Protein AF-A0A1A2WKL9-F1 (afdb_monomer)

pLDDT: mean 91.43, std 8.37, range [48.53, 98.5]

Nearest PDB structures (foldseek):
  6yam-assembly1_H  TM=2.203E-01  e=3.536E+00  Oryctolagus cuniculus
  1g5z-assembly1_A-2  TM=3.148E-01  e=7.422E+00  Borreliella burgdorferi
  8v49-assembly1_D  TM=1.601E-01  e=6.676E+00  Escherichia coli B185

Solvent-accessible surface area (backbone atoms only — not comparable to full-atom values): 13598 Å² total; per-residue (Å²): 120,81,88,48,62,68,53,55,66,23,60,34,79,72,15,13,24,36,92,87,66,44,81,45,99,56,40,37,70,27,80,42,77,42,99,88,72,44,83,38,84,43,62,41,57,58,87,69,83,89,86,84,87,81,73,72,61,60,76,87,58,77,81,76,51,66,81,60,56,74,56,51,86,87,77,86,87,71,65,45,65,59,60,46,28,54,62,59,72,43,65,86,63,90,73,86,82,64,97,62,70,90,46,18,58,49,48,52,52,36,51,52,48,25,51,53,51,51,36,51,51,36,34,75,76,75,27,72,56,64,41,74,48,43,72,73,59,58,82,64,88,62,54,70,89,35,48,67,57,25,33,53,51,48,52,56,35,44,52,52,53,48,54,50,48,54,60,78,44,60,91,37,62,67,61,51,38,61,68,54,36,16,85,42,89,80,29,68,28,36,69,49,74,48,74,55,97,89,37,85,44,75,43,83,44,60,68,96,67,73,54,56,64,50,45,51,43,40,27,44,58,54,56,79,105

Mean predicted aligned error: 6.67 Å

Structure (mmCIF, N/CA/C/O backbone):
data_AF-A0A1A2WKL9-F1
#
_entry.id   AF-A0A1A2WKL9-F1
#
loop_
_atom_site.group_PDB
_atom_site.id
_atom_site.type_symbol
_atom_site.label_atom_id
_atom_site.label_alt_id
_atom_site.label_comp_id
_atom_site.label_asym_id
_atom_site.label_entity_id
_atom_site.label_seq_id
_atom_site.pdbx_PDB_ins_code
_atom_site.Cartn_x
_atom_site.Cartn_y
_atom_site.Cartn_z
_atom_site.occupancy
_atom_site.B_iso_or_equiv
_atom_site.auth_seq_id
_atom_site.auth_comp_id
_atom_site.auth_asym_id
_atom_site.auth_atom_id
_atom_site.pdbx_PDB_model_num
ATOM 1 N N . MET A 1 1 ? -7.116 14.161 22.974 1.00 48.53 1 MET A N 1
ATOM 2 C CA . MET A 1 1 ? -7.626 13.697 24.293 1.00 48.53 1 MET A CA 1
ATOM 3 C C . MET A 1 1 ? -8.892 14.433 24.775 1.00 48.53 1 MET A C 1
ATOM 5 O O . MET A 1 1 ? -9.651 13.862 25.547 1.00 48.53 1 MET A O 1
ATOM 9 N N . ALA A 1 2 ? -9.179 15.651 24.291 1.00 59.53 2 ALA A N 1
ATOM 10 C CA . ALA A 1 2 ? -10.341 16.449 24.715 1.00 59.53 2 ALA A CA 1
ATOM 11 C C . ALA A 1 2 ? -11.731 15.877 24.346 1.00 59.53 2 ALA A C 1
ATOM 13 O O . ALA A 1 2 ? -12.708 16.231 24.991 1.00 59.53 2 ALA A O 1
ATOM 14 N N . ALA A 1 3 ? -11.838 14.994 23.344 1.00 69.44 3 ALA A N 1
ATOM 15 C CA . ALA A 1 3 ? -13.136 14.542 22.826 1.00 69.44 3 ALA A CA 1
ATOM 16 C C . ALA A 1 3 ? -13.909 13.593 23.763 1.00 69.44 3 ALA A C 1
ATOM 18 O O . ALA A 1 3 ? -15.133 13.625 23.772 1.00 69.44 3 ALA A O 1
ATOM 19 N N . PHE A 1 4 ? -13.215 12.754 24.543 1.00 73.25 4 PHE A N 1
ATOM 20 C CA . PHE A 1 4 ? -13.863 11.756 25.410 1.00 73.25 4 PHE A CA 1
ATOM 21 C C . PHE A 1 4 ? -13.896 12.144 26.891 1.00 73.25 4 PHE A C 1
ATOM 23 O O . PHE A 1 4 ? -14.682 11.562 27.628 1.00 73.25 4 PHE A O 1
ATOM 30 N N . GLY A 1 5 ? -13.080 13.106 27.339 1.00 78.44 5 GLY A N 1
ATOM 31 C CA . GLY A 1 5 ? -13.109 13.631 28.711 1.00 78.44 5 GLY A CA 1
ATOM 32 C C . GLY A 1 5 ? -13.288 12.556 29.797 1.00 78.44 5 GLY A C 1
ATOM 33 O O . GLY A 1 5 ? -12.538 11.581 29.862 1.00 78.44 5 GLY A O 1
ATOM 34 N N . SER A 1 6 ? -14.315 12.733 30.630 1.00 77.50 6 SER A N 1
ATOM 35 C CA . SER A 1 6 ? -14.733 11.812 31.697 1.00 77.50 6 SER A CA 1
ATOM 36 C C . SER A 1 6 ? -15.371 10.510 31.186 1.00 77.50 6 SER A C 1
ATOM 38 O O . SER A 1 6 ? -15.274 9.482 31.857 1.00 77.50 6 SER A O 1
ATOM 40 N N . ALA A 1 7 ? -15.945 10.510 29.978 1.00 83.06 7 ALA A N 1
ATOM 41 C CA . ALA A 1 7 ? -16.569 9.336 29.358 1.00 83.06 7 ALA A CA 1
ATOM 42 C C . ALA A 1 7 ? -15.567 8.222 29.025 1.00 83.06 7 ALA A C 1
ATOM 44 O O . ALA A 1 7 ? -15.947 7.062 28.862 1.00 83.06 7 ALA A O 1
ATOM 45 N N . LEU A 1 8 ? -14.273 8.553 28.969 1.00 85.12 8 LEU A N 1
ATOM 46 C CA . LEU A 1 8 ? -13.206 7.608 28.660 1.00 85.12 8 LEU A CA 1
ATOM 47 C C . LEU A 1 8 ? -13.211 6.380 29.584 1.00 85.12 8 LEU A C 1
ATOM 49 O O . LEU A 1 8 ? -12.907 5.277 29.139 1.00 85.12 8 LEU A O 1
ATOM 53 N N . VAL A 1 9 ? -13.557 6.554 30.862 1.00 81.56 9 VAL A N 1
ATOM 54 C CA . VAL A 1 9 ? -13.578 5.459 31.845 1.00 81.56 9 VAL A CA 1
ATOM 55 C C . VAL A 1 9 ? -14.714 4.466 31.567 1.00 81.56 9 VAL A C 1
ATOM 57 O O . VAL A 1 9 ? -14.553 3.279 31.829 1.00 81.56 9 VAL A O 1
ATOM 60 N N . GLY A 1 10 ? -15.827 4.923 30.989 1.00 86.44 10 GLY A N 1
ATOM 61 C CA . GLY A 1 10 ? -16.969 4.072 30.647 1.00 86.44 10 GLY A CA 1
ATOM 62 C C . GLY A 1 10 ? -16.783 3.244 29.371 1.00 86.44 10 GLY A C 1
ATOM 63 O O . GLY A 1 10 ? -17.614 2.385 29.083 1.00 86.44 10 GLY A O 1
ATOM 64 N N . LEU A 1 11 ? -15.727 3.489 28.580 1.00 88.56 11 LEU A N 1
ATOM 65 C CA . LEU A 1 11 ? -15.475 2.716 27.355 1.00 88.56 11 LEU A CA 1
ATOM 66 C C . LEU A 1 11 ? -15.088 1.263 27.651 1.00 88.56 11 LEU A C 1
ATOM 68 O O . LEU A 1 11 ? -15.387 0.390 26.833 1.00 88.56 11 LEU A O 1
ATOM 72 N N . ASP A 1 12 ? -14.474 1.008 28.806 1.00 88.94 12 ASP A N 1
ATOM 73 C CA . ASP A 1 12 ? -14.111 -0.332 29.259 1.00 88.94 12 ASP A CA 1
ATOM 74 C C . ASP A 1 12 ? -15.379 -1.183 29.451 1.00 88.94 12 ASP A C 1
ATOM 76 O O . ASP A 1 12 ? -16.329 -0.763 30.112 1.00 88.94 12 ASP A O 1
ATOM 80 N N . ALA A 1 13 ? -15.418 -2.378 28.852 1.00 88.62 13 ALA A N 1
ATOM 81 C CA . ALA A 1 13 ? -16.635 -3.195 28.794 1.00 88.62 13 ALA A CA 1
ATOM 82 C C . ALA A 1 13 ? -17.187 -3.565 30.185 1.00 88.62 13 ALA A C 1
ATOM 84 O O . ALA A 1 13 ? -18.400 -3.644 30.359 1.00 88.62 13 ALA A O 1
ATOM 85 N N . ASP A 1 14 ? -16.319 -3.739 31.186 1.00 90.19 14 ASP A N 1
ATOM 86 C CA . ASP A 1 14 ? -16.707 -4.034 32.569 1.00 90.19 14 ASP A CA 1
ATOM 87 C C . ASP A 1 14 ? -17.238 -2.807 33.330 1.00 90.19 14 ASP A C 1
ATOM 89 O O . ASP A 1 14 ? -17.792 -2.963 34.416 1.00 90.19 14 ASP A O 1
ATOM 93 N N . LYS A 1 15 ? -17.080 -1.591 32.791 1.00 92.75 15 LYS A N 1
ATOM 94 C CA . LYS A 1 15 ? -17.517 -0.326 33.411 1.00 92.75 15 LYS A CA 1
ATOM 95 C C . LYS A 1 15 ? -18.861 0.183 32.894 1.00 92.75 15 LYS A C 1
ATOM 97 O O . LYS A 1 15 ? -19.309 1.249 33.316 1.00 92.75 15 LYS A O 1
ATOM 102 N N . ARG A 1 16 ? -19.505 -0.562 31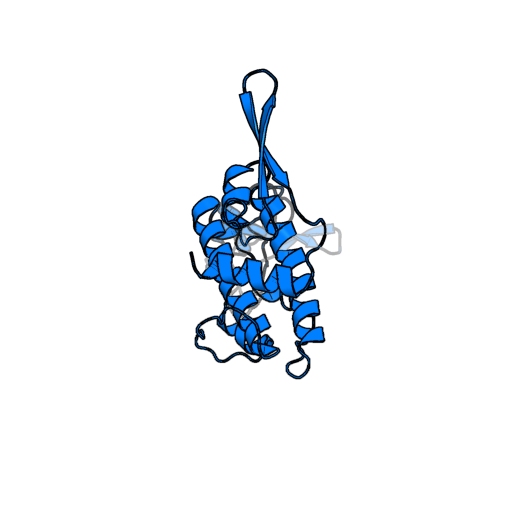.999 1.00 94.12 16 ARG A N 1
ATOM 103 C CA . ARG A 1 16 ? -20.791 -0.215 31.381 1.00 94.12 16 ARG A CA 1
ATOM 104 C C . ARG A 1 16 ? -21.976 -0.635 32.253 1.00 94.12 16 ARG A C 1
ATOM 106 O O . ARG A 1 16 ? -21.798 -1.251 33.307 1.00 94.12 16 ARG A O 1
ATOM 113 N N . LEU A 1 17 ? -23.182 -0.259 31.837 1.00 96.06 17 LEU A N 1
ATOM 114 C CA . LEU A 1 17 ? -24.426 -0.804 32.388 1.00 96.06 17 LEU A CA 1
ATOM 115 C C . LEU A 1 17 ? -24.532 -2.307 32.091 1.00 96.06 17 LEU A C 1
ATOM 117 O O . LEU A 1 17 ? -23.887 -2.819 31.176 1.00 96.06 17 LEU A O 1
ATOM 121 N N . GLY A 1 18 ? -25.358 -3.015 32.859 1.00 93.69 18 GLY A N 1
ATOM 122 C CA . GLY A 1 18 ? -25.746 -4.389 32.556 1.00 93.69 18 GLY A CA 1
ATOM 123 C C . GLY A 1 18 ? -26.586 -4.483 31.277 1.00 93.69 18 GLY A C 1
ATOM 124 O O . GLY A 1 18 ? -27.058 -3.481 30.744 1.00 93.69 18 GLY A O 1
ATOM 125 N N . LEU A 1 19 ? -26.810 -5.709 30.795 1.00 90.81 19 LEU A N 1
ATOM 126 C CA . LEU A 1 19 ? -27.586 -5.967 29.571 1.00 90.81 19 LEU A CA 1
ATOM 127 C C . LEU A 1 19 ? -29.035 -5.458 29.640 1.00 90.81 19 LEU A C 1
ATOM 129 O O . LEU A 1 19 ? -29.634 -5.182 28.609 1.00 90.81 19 LEU A O 1
ATOM 133 N N . GLU A 1 20 ? -29.586 -5.330 30.846 1.00 92.12 20 GLU A N 1
ATOM 134 C CA . GLU A 1 20 ? -30.941 -4.821 31.086 1.00 92.12 20 GLU A CA 1
ATOM 135 C C . GLU A 1 20 ? -30.970 -3.301 31.337 1.00 92.12 20 GLU A C 1
ATOM 137 O O . GLU A 1 20 ? -32.020 -2.749 31.641 1.00 92.12 20 GLU A O 1
ATOM 142 N N . GLY A 1 21 ? -29.830 -2.609 31.204 1.00 91.19 21 GLY A N 1
ATOM 143 C CA . GLY A 1 21 ? -29.717 -1.163 31.428 1.00 91.19 21 GLY A CA 1
ATOM 144 C C . GLY A 1 21 ? -29.475 -0.758 32.885 1.00 91.19 21 GLY A C 1
ATOM 145 O O . GLY A 1 21 ? -29.357 0.428 33.175 1.00 91.19 21 GLY A O 1
ATOM 146 N N . GLU A 1 22 ? -29.347 -1.723 33.795 1.00 93.94 22 GLU A N 1
ATOM 147 C CA . GLU A 1 22 ? -29.146 -1.464 35.222 1.00 93.94 22 GLU A CA 1
ATOM 148 C C . GLU A 1 22 ? -27.661 -1.275 35.587 1.00 93.94 22 GLU A C 1
ATOM 150 O O . GLU A 1 22 ? -26.795 -1.966 35.034 1.00 93.94 22 GLU A O 1
ATOM 155 N N . PRO A 1 23 ? -27.322 -0.393 36.545 1.00 94.12 23 PRO A N 1
ATOM 156 C CA . PRO A 1 23 ? -25.967 -0.302 37.080 1.00 94.12 23 PRO A CA 1
ATOM 157 C C . PRO A 1 23 ? -25.527 -1.604 37.767 1.00 94.12 23 PRO A C 1
ATOM 159 O O . PRO A 1 23 ? -26.240 -2.169 38.596 1.00 94.12 23 PRO A O 1
ATOM 162 N N . VAL A 1 24 ? -24.309 -2.053 37.475 1.00 93.56 24 VAL A N 1
ATOM 163 C CA . VAL A 1 24 ? -23.626 -3.166 38.153 1.00 93.56 24 VAL A CA 1
ATOM 164 C C . VAL A 1 24 ? -22.510 -2.627 39.066 1.00 93.56 24 VAL A C 1
ATOM 166 O O . VAL A 1 24 ? -22.125 -1.465 38.928 1.00 93.56 24 VAL A O 1
ATOM 169 N N . PRO A 1 25 ? -21.934 -3.420 39.997 1.00 95.06 25 PRO A N 1
ATOM 170 C CA . PRO A 1 25 ? -20.940 -2.917 40.959 1.00 95.06 25 PRO A CA 1
ATOM 171 C C . PRO A 1 25 ? -19.702 -2.247 40.344 1.00 95.06 25 PRO A C 1
ATOM 173 O O . PRO A 1 25 ? -19.014 -1.478 41.009 1.00 95.06 25 PRO A O 1
ATOM 176 N N . THR A 1 26 ? -19.391 -2.562 39.088 1.00 94.56 26 THR A N 1
ATOM 177 C CA . THR A 1 26 ? -18.259 -2.011 38.344 1.00 94.56 26 THR A CA 1
ATOM 178 C C . THR A 1 26 ? -18.629 -0.829 37.450 1.00 94.56 26 THR A C 1
ATOM 180 O O . THR A 1 26 ? -17.710 -0.202 36.921 1.00 94.56 26 THR A O 1
ATOM 183 N N . THR A 1 27 ? -19.919 -0.504 37.291 1.00 95.12 27 THR A N 1
ATOM 184 C CA . THR A 1 27 ? -20.392 0.580 36.421 1.00 95.12 27 THR A CA 1
ATOM 185 C C . THR A 1 27 ? -19.773 1.913 36.828 1.00 95.12 27 THR A C 1
ATOM 187 O O . THR A 1 27 ? -19.770 2.284 38.001 1.00 95.12 27 THR A O 1
ATOM 190 N N . GLN A 1 28 ? -19.249 2.641 35.844 1.00 93.62 28 GLN A N 1
ATOM 191 C CA . GLN A 1 28 ? -18.708 3.985 36.020 1.00 93.62 28 GLN A CA 1
ATOM 192 C C . GLN A 1 28 ? -19.627 4.985 35.336 1.00 93.62 28 GLN A C 1
ATOM 194 O O . GLN A 1 28 ? -19.998 4.816 34.175 1.00 93.62 28 GLN A O 1
ATOM 199 N N . GLN A 1 29 ? -19.979 6.026 36.079 1.00 93.25 29 GLN A N 1
ATOM 200 C CA . GLN A 1 29 ? -20.767 7.142 35.583 1.00 93.25 29 GLN A CA 1
ATOM 201 C C . GLN A 1 29 ? -19.865 8.342 35.326 1.00 93.25 29 GLN A C 1
ATOM 203 O O . GLN A 1 29 ? -18.824 8.514 35.964 1.00 93.25 29 GLN A O 1
ATOM 208 N N . PHE A 1 30 ? -20.279 9.180 34.392 1.00 91.06 30 PHE A N 1
ATOM 209 C CA . PHE A 1 30 ? -19.633 10.439 34.078 1.00 91.06 30 PHE A CA 1
ATOM 210 C C . PHE A 1 30 ? -20.683 11.514 33.834 1.00 91.06 30 PHE A C 1
ATOM 212 O O . PHE A 1 30 ? -21.820 11.223 33.473 1.00 91.06 30 PHE A O 1
ATOM 219 N N . GLU A 1 31 ? -20.289 12.762 34.057 1.00 89.44 31 GLU A N 1
ATOM 220 C CA . GLU A 1 31 ? -21.169 13.906 33.862 1.00 89.44 31 GLU A CA 1
ATOM 221 C C . GLU A 1 31 ? -21.311 14.249 32.378 1.00 89.44 31 GLU A C 1
ATOM 223 O O . GLU A 1 31 ? -20.318 14.343 31.647 1.00 89.44 31 GLU A O 1
ATOM 228 N N . LEU A 1 32 ? -22.553 14.463 31.959 1.00 88.19 32 LEU A N 1
ATOM 229 C CA . LEU A 1 32 ? -22.937 15.045 30.681 1.00 88.19 32 LEU A CA 1
ATOM 230 C C . LEU A 1 32 ? -23.782 16.294 30.925 1.00 88.19 32 LEU A C 1
ATOM 232 O O . LEU A 1 32 ? -24.405 16.448 31.972 1.00 88.19 32 LEU A O 1
ATOM 236 N N . LEU A 1 33 ? -23.800 17.194 29.945 1.00 87.44 33 LEU A N 1
ATOM 237 C CA . LEU A 1 33 ? -24.699 18.339 29.960 1.00 87.44 33 LEU A CA 1
ATOM 238 C C . LEU A 1 33 ? -26.057 17.893 29.407 1.00 87.44 33 LEU A C 1
ATOM 240 O O . LEU A 1 33 ? -26.137 17.510 28.240 1.00 87.44 33 LEU A O 1
ATOM 244 N N . GLY A 1 34 ? -27.088 17.921 30.247 1.00 84.44 34 GLY A N 1
ATOM 245 C CA . GLY A 1 34 ? -28.468 17.657 29.851 1.00 84.44 34 GLY A CA 1
ATOM 246 C C . GLY A 1 34 ? -29.067 18.796 29.024 1.00 84.44 34 GLY A C 1
ATOM 247 O O . GLY A 1 34 ? -28.478 19.873 28.886 1.00 84.44 34 GLY A O 1
ATOM 248 N N . ASP A 1 35 ? -30.275 18.577 28.507 1.00 86.06 35 ASP A N 1
ATOM 249 C CA . ASP A 1 35 ? -30.960 19.508 27.597 1.00 86.06 35 ASP A CA 1
ATOM 250 C C . ASP A 1 35 ? -31.239 20.887 28.228 1.00 86.06 35 ASP A C 1
ATOM 252 O O . ASP A 1 35 ? -31.305 21.899 27.530 1.00 86.06 35 ASP A O 1
ATOM 256 N N . GLU A 1 36 ? -31.350 20.952 29.558 1.00 90.56 36 GLU A N 1
ATOM 257 C CA . GLU A 1 36 ? -31.557 22.195 30.316 1.00 90.56 36 GLU A CA 1
ATOM 258 C C . GLU A 1 36 ? -30.244 22.873 30.754 1.00 90.56 36 GLU A C 1
ATOM 260 O O . GLU A 1 36 ? -30.256 23.862 31.490 1.00 90.56 36 GLU A O 1
ATOM 265 N N . GLY A 1 37 ? -29.090 22.361 30.316 1.00 86.25 37 GLY A N 1
ATOM 266 C CA . GLY A 1 37 ? -27.779 22.870 30.727 1.00 86.25 37 GLY A CA 1
ATOM 267 C C . GLY A 1 37 ? -27.361 22.445 32.140 1.00 86.25 37 GLY A C 1
ATOM 268 O O . GLY A 1 37 ? -26.421 23.011 32.700 1.00 86.25 37 GLY A O 1
ATOM 269 N N . THR A 1 38 ? -28.047 21.468 32.732 1.00 90.94 38 THR A N 1
ATOM 270 C CA . THR A 1 38 ? -27.699 20.868 34.026 1.00 90.94 38 THR A CA 1
ATOM 271 C C . THR A 1 38 ? -26.743 19.692 33.854 1.00 90.94 38 THR A C 1
ATOM 273 O O . THR A 1 38 ? -26.771 19.011 32.835 1.00 90.94 38 THR A O 1
ATOM 276 N N . SER A 1 39 ? -25.895 19.441 34.854 1.00 89.06 39 SER A N 1
ATOM 277 C CA . SER A 1 39 ? -25.043 18.247 34.871 1.00 89.06 39 SER A CA 1
ATOM 278 C C . SER A 1 39 ? -25.875 17.012 35.232 1.00 89.06 39 SER A C 1
ATOM 280 O O . SER A 1 39 ? -26.583 17.018 36.241 1.00 89.06 39 SER A O 1
ATOM 282 N N . GLU A 1 40 ? -25.788 15.968 34.412 1.00 91.19 40 GLU A N 1
ATOM 283 C CA . GLU A 1 40 ? -26.475 14.689 34.584 1.00 91.19 40 GLU A CA 1
ATOM 284 C C . GLU A 1 40 ? -25.471 13.534 34.588 1.00 91.19 40 GLU A C 1
ATOM 286 O O . GLU A 1 40 ? -24.518 13.513 33.808 1.00 91.19 40 GLU A O 1
ATOM 291 N N . LEU A 1 41 ? -25.687 12.552 35.467 1.00 91.31 41 LEU A N 1
ATOM 292 C CA . LEU A 1 41 ? -24.860 11.349 35.517 1.00 91.31 41 LEU A CA 1
ATOM 293 C C . LEU A 1 41 ? -25.313 10.353 34.456 1.00 91.31 41 LEU A C 1
ATOM 295 O O . LEU A 1 41 ? -26.458 9.905 34.451 1.00 91.31 41 LEU A O 1
ATOM 299 N N . PHE A 1 42 ? -24.375 9.953 33.609 1.00 91.56 42 PHE A N 1
ATOM 300 C CA . PHE A 1 42 ? -24.603 9.017 32.523 1.00 91.56 42 PHE A CA 1
ATOM 301 C C . PHE A 1 42 ? -23.625 7.843 32.596 1.00 91.56 42 PHE A C 1
ATOM 303 O O . PHE A 1 42 ? -22.469 8.002 32.987 1.00 91.56 42 PHE A O 1
ATOM 310 N N . ALA A 1 43 ? -24.080 6.656 32.199 1.00 94.38 43 ALA A N 1
ATOM 311 C CA . ALA A 1 43 ? -23.244 5.473 32.017 1.00 94.38 43 ALA A CA 1
ATOM 312 C C . ALA A 1 43 ? -23.504 4.869 30.637 1.00 94.38 43 ALA A C 1
ATOM 314 O O . ALA A 1 43 ? -24.635 4.859 30.154 1.00 94.38 43 ALA A O 1
ATOM 315 N N . LEU A 1 44 ? -22.453 4.346 30.004 1.00 93.75 44 LEU A N 1
ATOM 316 C CA . LEU A 1 44 ? -22.575 3.750 28.677 1.00 93.75 44 LEU A CA 1
ATOM 317 C C . LEU A 1 44 ? -23.358 2.422 28.733 1.00 93.75 44 LEU A C 1
ATOM 319 O O . LEU A 1 44 ? -23.049 1.581 29.583 1.00 93.75 44 LEU A O 1
ATOM 323 N N . PRO A 1 45 ? -24.322 2.198 27.819 1.00 94.19 45 PRO A N 1
ATOM 324 C CA . PRO A 1 45 ? -25.002 0.913 27.671 1.00 94.19 45 PRO A CA 1
ATOM 325 C C . PRO A 1 45 ? -24.062 -0.220 27.235 1.00 94.19 45 PRO A C 1
ATOM 327 O O . PRO A 1 45 ? -23.047 0.009 26.567 1.00 94.19 45 PRO A O 1
ATOM 330 N N . ALA A 1 46 ? -24.417 -1.462 27.574 1.00 92.94 46 ALA A N 1
ATOM 331 C CA . ALA A 1 46 ? -23.649 -2.650 27.189 1.00 92.94 46 ALA A CA 1
ATOM 332 C C . ALA A 1 46 ? -23.624 -2.898 25.669 1.00 92.94 46 ALA A C 1
ATOM 334 O O . ALA A 1 46 ? -22.664 -3.470 25.156 1.00 92.94 46 ALA A O 1
ATOM 335 N N . ASP A 1 47 ? -24.660 -2.462 24.957 1.00 92.94 47 ASP A N 1
ATOM 336 C CA . ASP A 1 47 ? -24.920 -2.719 23.538 1.00 92.94 47 ASP A CA 1
ATOM 337 C C . ASP A 1 47 ? -24.388 -1.624 22.594 1.00 92.94 47 ASP A C 1
ATOM 339 O O . ASP A 1 47 ? -24.617 -1.668 21.384 1.00 92.94 47 ASP A O 1
ATOM 343 N N . VAL A 1 48 ? -23.616 -0.664 23.114 1.00 90.25 48 VAL A N 1
ATOM 344 C CA . VAL A 1 48 ? -22.927 0.347 22.300 1.00 90.25 48 VAL A CA 1
ATOM 345 C C . VAL A 1 48 ? -21.553 -0.157 21.864 1.00 90.25 48 VAL A C 1
ATOM 347 O O . VAL A 1 48 ? -20.670 -0.406 22.683 1.00 90.25 48 VAL A O 1
ATOM 350 N N . TYR A 1 49 ? -21.315 -0.226 20.557 1.00 91.00 49 TYR A N 1
ATOM 351 C CA . TYR A 1 49 ? -20.019 -0.605 19.991 1.00 91.00 49 TYR A CA 1
ATOM 352 C C . TYR A 1 49 ? -19.371 0.592 19.301 1.00 91.00 49 TYR A C 1
ATOM 354 O O . TYR A 1 49 ? -19.995 1.265 18.484 1.00 91.00 49 TYR A O 1
ATOM 362 N N . VAL A 1 50 ? -18.099 0.842 19.615 1.00 89.50 50 VAL A N 1
ATOM 363 C CA . VAL A 1 50 ? -17.305 1.897 18.979 1.00 89.50 50 VAL A CA 1
ATOM 364 C C . VAL A 1 50 ? -16.306 1.235 18.041 1.00 89.50 50 VAL A C 1
ATOM 366 O O . VAL A 1 50 ? -15.390 0.551 18.493 1.00 89.50 50 VAL A O 1
ATOM 369 N N . LEU A 1 51 ? -16.489 1.443 16.738 1.00 91.69 51 LEU A N 1
ATOM 370 C CA . LEU A 1 51 ? -15.538 1.035 15.709 1.00 91.69 51 LEU A CA 1
ATOM 371 C C . LEU A 1 51 ? -14.774 2.268 15.227 1.00 91.69 51 LEU A C 1
ATOM 373 O O . LEU A 1 51 ? -15.381 3.245 14.793 1.00 91.69 51 LEU A O 1
ATOM 377 N N . ALA A 1 52 ? -13.447 2.211 15.300 1.00 87.00 52 ALA A N 1
ATOM 378 C CA . ALA A 1 52 ? -12.564 3.279 14.855 1.00 87.00 52 ALA A CA 1
ATOM 379 C C . ALA A 1 52 ? -11.573 2.745 13.815 1.00 87.00 52 ALA A C 1
ATOM 381 O O . ALA A 1 52 ? -11.112 1.609 13.916 1.00 87.00 52 ALA A O 1
ATOM 382 N N . ALA A 1 53 ? -11.239 3.582 12.835 1.00 87.25 53 ALA A N 1
ATOM 383 C CA . ALA A 1 53 ? -10.162 3.340 11.885 1.00 87.25 53 ALA A CA 1
ATOM 384 C C . ALA A 1 53 ? -9.064 4.382 12.118 1.00 87.25 53 ALA A C 1
ATOM 386 O O . ALA A 1 53 ? -9.355 5.569 12.264 1.00 87.25 53 ALA A O 1
ATOM 387 N N . MET A 1 54 ? -7.813 3.932 12.165 1.00 83.06 54 MET A N 1
ATOM 388 C CA . MET A 1 54 ? -6.646 4.775 12.409 1.00 83.06 54 MET A CA 1
ATOM 389 C C . M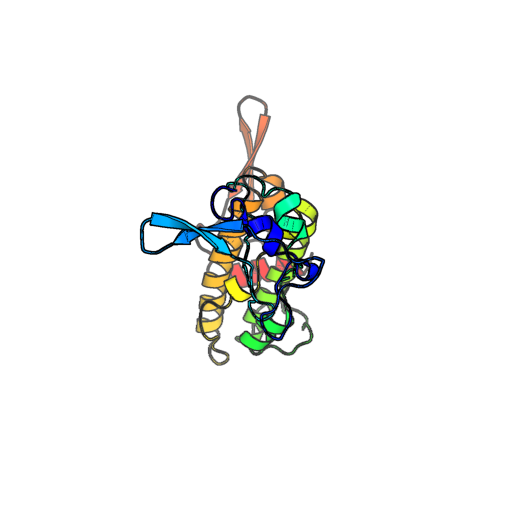ET A 1 54 ? -5.607 4.520 11.320 1.00 83.06 54 MET A C 1
ATOM 391 O O . MET A 1 54 ? -5.301 3.368 11.016 1.00 83.06 54 MET A O 1
ATOM 395 N N . ASN A 1 55 ? -5.068 5.594 10.742 1.00 81.81 55 ASN A N 1
ATOM 396 C CA . ASN A 1 55 ? -3.887 5.512 9.894 1.00 81.81 55 ASN A CA 1
ATOM 397 C C . ASN A 1 55 ? -2.642 5.558 10.790 1.00 81.81 55 ASN A C 1
ATOM 399 O O . ASN A 1 55 ? -2.373 6.584 11.407 1.00 81.81 55 ASN A O 1
ATOM 403 N N . GLU A 1 56 ? -1.911 4.448 10.885 1.00 78.56 56 GLU A N 1
ATOM 404 C CA . GLU A 1 56 ? -0.700 4.357 11.714 1.00 78.56 56 GLU A CA 1
ATOM 405 C C . GLU A 1 56 ? 0.524 5.042 11.083 1.00 78.56 56 GLU A C 1
ATOM 407 O O . GLU A 1 56 ? 1.484 5.323 11.796 1.00 78.56 56 GLU A O 1
ATOM 412 N N . ALA A 1 57 ? 0.516 5.302 9.770 1.00 73.88 57 ALA A N 1
ATOM 413 C CA . ALA A 1 57 ? 1.648 5.919 9.074 1.00 73.88 57 ALA A CA 1
ATOM 414 C C . ALA A 1 57 ? 1.791 7.419 9.381 1.00 73.88 57 ALA A C 1
ATOM 416 O O . ALA A 1 57 ? 2.885 7.975 9.273 1.00 73.88 57 ALA A O 1
ATOM 417 N N . ASP A 1 58 ? 0.688 8.074 9.753 1.00 71.12 58 ASP A N 1
ATOM 418 C CA . ASP A 1 58 ? 0.642 9.514 9.974 1.00 71.12 58 ASP A CA 1
ATOM 419 C C . ASP A 1 58 ? 1.047 9.863 11.412 1.00 71.12 58 ASP A C 1
ATOM 421 O O . ASP A 1 58 ? 0.268 9.755 12.362 1.00 71.12 58 ASP A O 1
ATOM 425 N N . THR A 1 59 ? 2.295 10.303 11.573 1.00 59.59 59 THR A N 1
ATOM 426 C CA . THR A 1 59 ? 2.850 10.741 12.860 1.00 59.59 59 THR A CA 1
ATOM 427 C C . THR A 1 59 ? 2.496 12.191 13.210 1.00 59.59 59 THR A C 1
ATOM 429 O O . THR A 1 59 ? 3.002 12.707 14.206 1.00 59.59 59 THR A O 1
ATOM 432 N N . SER A 1 60 ? 1.689 12.887 12.395 1.00 59.69 60 SER A N 1
ATOM 433 C CA . SER A 1 60 ? 1.277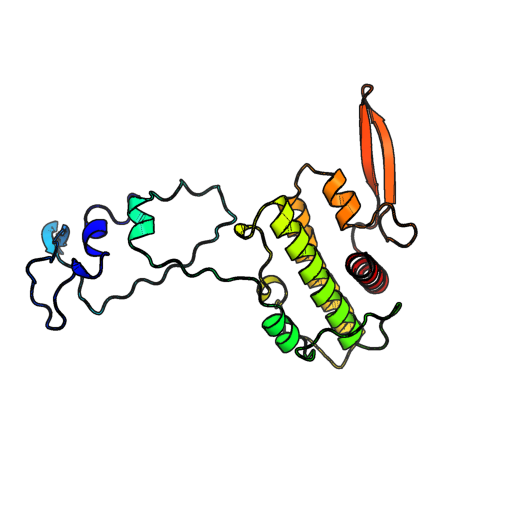 14.276 12.663 1.00 59.69 60 SER A CA 1
ATOM 434 C C . SER A 1 60 ? 0.200 14.392 13.745 1.00 59.69 60 SER A C 1
ATOM 436 O O . SER A 1 60 ? -0.014 15.474 14.296 1.00 59.69 60 SER A O 1
ATOM 438 N N . VAL A 1 61 ? -0.457 13.282 14.088 1.00 58.41 61 VAL A N 1
ATOM 439 C CA . VAL A 1 61 ? -1.430 13.221 15.178 1.00 58.41 61 VAL A CA 1
ATOM 440 C C . VAL A 1 61 ? -0.680 13.154 16.508 1.00 58.41 61 VAL A C 1
ATOM 442 O O . VAL A 1 61 ? 0.236 12.347 16.665 1.00 58.41 61 VAL A O 1
ATOM 445 N N . GLU A 1 62 ? -1.074 13.993 17.476 1.00 62.56 62 GLU A N 1
ATOM 446 C CA . GLU A 1 62 ? -0.571 13.895 18.853 1.00 62.56 62 GLU A CA 1
ATOM 447 C C . GLU A 1 62 ? 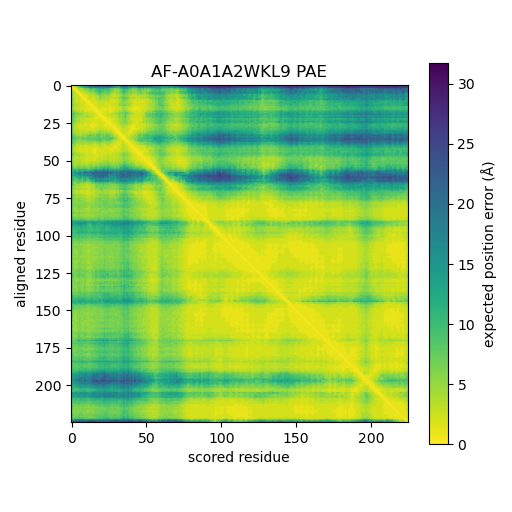-0.595 12.429 19.308 1.00 62.56 62 GLU A C 1
ATOM 449 O O . GLU A 1 62 ? -1.625 11.769 19.121 1.00 62.56 62 GLU A O 1
ATOM 454 N N . PRO A 1 63 ? 0.498 11.909 19.901 1.00 63.06 63 PRO A N 1
ATOM 455 C CA . PRO A 1 63 ? 0.545 10.518 20.312 1.00 63.06 63 PRO A CA 1
ATOM 456 C C . PRO A 1 63 ? -0.661 10.212 21.198 1.00 63.06 63 PRO A C 1
ATOM 458 O O . PRO A 1 63 ? -0.848 10.814 22.259 1.00 63.06 63 PRO A O 1
ATOM 461 N N . LEU A 1 64 ? -1.511 9.298 20.721 1.00 68.50 64 LEU A N 1
ATOM 462 C CA . LEU A 1 64 ? -2.666 8.836 21.474 1.00 68.50 64 LEU A CA 1
ATOM 463 C C . LEU A 1 64 ? -2.163 8.245 22.788 1.00 68.50 64 LEU A C 1
ATOM 465 O O . LEU A 1 64 ? -1.301 7.367 22.802 1.00 68.50 64 LEU A O 1
ATOM 469 N N . ASP A 1 65 ? -2.699 8.745 23.898 1.00 75.06 65 ASP A N 1
ATOM 470 C CA . ASP A 1 65 ? -2.327 8.265 25.222 1.00 75.06 65 ASP A CA 1
ATOM 471 C C . ASP A 1 65 ? -2.585 6.760 25.332 1.00 75.06 65 ASP A C 1
ATOM 473 O O . ASP A 1 65 ? -3.637 6.246 24.943 1.00 75.06 65 ASP A O 1
ATOM 477 N N . VAL A 1 66 ? -1.620 6.058 25.916 1.00 74.75 66 VAL A N 1
ATOM 478 C CA . VAL A 1 66 ? -1.685 4.635 26.248 1.00 74.75 66 VAL A CA 1
ATOM 479 C C . VAL A 1 66 ? -2.954 4.310 27.044 1.00 74.75 66 VAL A C 1
ATOM 481 O O . VAL A 1 66 ? -3.551 3.246 26.859 1.00 74.75 66 VAL A O 1
ATOM 484 N N . ALA A 1 67 ? -3.422 5.232 27.893 1.00 76.81 67 ALA A N 1
ATOM 485 C CA . ALA A 1 67 ? -4.683 5.076 28.607 1.00 76.81 67 ALA A CA 1
ATOM 486 C C . ALA A 1 67 ? -5.898 5.041 27.667 1.00 76.81 67 ALA A C 1
ATOM 488 O O . ALA A 1 67 ? -6.865 4.346 27.966 1.00 76.81 67 ALA A O 1
ATOM 489 N N . PHE A 1 68 ? -5.884 5.759 26.546 1.00 82.06 68 PHE A N 1
ATOM 490 C CA . PHE A 1 68 ? -6.938 5.679 25.537 1.00 82.06 68 PHE A CA 1
ATOM 491 C C . PHE A 1 68 ? -6.848 4.363 24.758 1.00 82.06 68 PHE A C 1
ATOM 493 O O . PHE A 1 68 ? -7.833 3.634 24.669 1.00 82.06 68 PHE A O 1
ATOM 500 N N . LEU A 1 69 ? -5.652 4.017 24.273 1.00 81.38 69 LEU A N 1
ATOM 501 C CA . LEU A 1 69 ? -5.440 2.839 23.426 1.00 81.38 69 LEU A CA 1
ATOM 502 C C . LEU A 1 69 ? -5.798 1.516 24.116 1.00 81.38 69 LEU A C 1
ATOM 504 O O . LEU A 1 69 ? -6.390 0.652 23.480 1.00 81.38 69 LEU A O 1
ATOM 508 N N . ARG A 1 70 ? -5.528 1.363 25.422 1.00 83.56 70 ARG A N 1
ATOM 509 C CA . ARG A 1 70 ? -5.850 0.123 26.165 1.00 83.56 70 ARG A CA 1
ATOM 510 C C . ARG A 1 70 ? -7.347 -0.215 26.239 1.00 83.56 70 ARG A C 1
ATOM 512 O O . ARG A 1 70 ? -7.684 -1.312 26.670 1.00 83.56 70 ARG A O 1
ATOM 519 N N . ARG A 1 71 ? -8.225 0.732 25.886 1.00 87.62 71 ARG A N 1
ATOM 520 C CA . ARG A 1 71 ? -9.694 0.585 25.933 1.00 87.62 71 ARG A CA 1
ATOM 521 C C . ARG A 1 71 ? -10.286 0.107 24.613 1.00 87.62 71 ARG A C 1
ATOM 523 O O . ARG A 1 71 ? -11.473 -0.195 24.535 1.00 87.62 71 ARG A O 1
ATOM 530 N N . PHE A 1 72 ? -9.454 0.038 23.579 1.00 88.19 72 PHE A N 1
ATOM 531 C CA . PHE A 1 72 ? -9.792 -0.523 22.284 1.00 88.19 72 PHE A CA 1
ATOM 532 C C . PHE A 1 72 ? -9.056 -1.848 22.111 1.00 88.19 72 PHE A C 1
ATOM 534 O O . PHE A 1 72 ? -7.911 -2.001 22.531 1.00 88.19 72 PHE A O 1
ATOM 541 N N . ALA A 1 73 ? -9.710 -2.806 21.462 1.00 89.62 73 ALA A N 1
ATOM 542 C CA . ALA A 1 73 ? -9.033 -3.984 20.944 1.00 89.62 73 ALA A CA 1
ATOM 543 C C . ALA A 1 73 ? -8.464 -3.626 19.559 1.00 89.62 73 ALA A C 1
ATOM 545 O O . ALA A 1 73 ? -9.254 -3.433 18.630 1.00 89.62 73 ALA A O 1
ATOM 546 N N . PRO A 1 74 ? -7.134 -3.486 19.394 1.00 87.56 74 PRO A N 1
ATOM 547 C CA . PRO A 1 74 ? -6.567 -3.145 18.100 1.00 87.56 74 PRO A CA 1
ATOM 548 C C . PRO A 1 74 ? -6.728 -4.320 17.133 1.00 87.56 74 PRO A C 1
ATOM 550 O O . PRO A 1 74 ? -6.442 -5.469 17.475 1.00 87.56 74 PRO A O 1
ATOM 553 N N . TYR A 1 75 ? -7.147 -4.022 15.906 1.00 89.19 75 TYR A N 1
ATOM 554 C CA . TYR A 1 75 ? -7.152 -4.975 14.805 1.00 89.19 75 TYR A CA 1
ATOM 555 C C . TYR A 1 75 ? -6.385 -4.379 13.632 1.00 89.19 75 TYR A C 1
ATOM 557 O O . TYR A 1 75 ? -6.812 -3.387 13.039 1.00 89.19 75 TYR A O 1
ATOM 565 N N . ARG A 1 76 ? -5.230 -4.970 13.318 1.00 85.38 76 ARG A N 1
ATOM 566 C CA . ARG A 1 76 ? -4.369 -4.481 12.246 1.00 85.38 76 ARG A CA 1
ATOM 567 C C . ARG A 1 76 ? -4.882 -4.970 10.898 1.00 85.38 76 ARG A C 1
ATOM 569 O O . ARG A 1 76 ? -4.969 -6.172 10.660 1.00 85.38 76 ARG A O 1
ATOM 576 N N . LEU A 1 77 ? -5.174 -4.031 10.003 1.00 88.44 77 LEU A N 1
ATOM 577 C CA . LEU A 1 77 ? -5.439 -4.334 8.601 1.00 88.44 77 LEU A CA 1
ATOM 578 C C . LEU A 1 77 ? -4.113 -4.399 7.847 1.00 88.44 77 LEU A C 1
ATOM 580 O O . LEU A 1 77 ? -3.482 -3.378 7.591 1.00 88.44 77 LEU A O 1
ATOM 584 N N . GLU A 1 78 ? -3.687 -5.611 7.511 1.00 92.00 78 GLU A N 1
ATOM 585 C CA . GLU A 1 78 ? -2.452 -5.845 6.763 1.00 92.00 78 GLU A CA 1
ATOM 586 C C . GLU A 1 78 ? -2.707 -5.870 5.243 1.00 92.00 78 GLU A C 1
ATOM 588 O O . GLU A 1 78 ? -3.824 -6.170 4.798 1.00 92.00 78 GLU A O 1
ATOM 593 N N . PRO A 1 79 ? -1.696 -5.567 4.409 1.00 95.31 79 PRO A N 1
ATOM 594 C CA . PRO A 1 79 ? -1.776 -5.801 2.972 1.00 95.31 79 PRO A CA 1
ATOM 595 C C . PRO A 1 79 ? -2.079 -7.278 2.673 1.00 95.31 79 PRO A C 1
ATOM 597 O O . PRO A 1 79 ? -1.374 -8.166 3.141 1.00 95.31 79 PRO A O 1
ATOM 600 N N . GLN A 1 80 ? -3.113 -7.549 1.870 1.00 96.25 80 GLN A N 1
ATOM 601 C CA . GLN A 1 80 ? -3.540 -8.905 1.524 1.00 96.25 80 GLN A CA 1
ATOM 602 C C . GLN A 1 80 ? -3.406 -9.121 0.014 1.00 96.25 80 GLN A C 1
ATOM 604 O O . GLN A 1 80 ? -4.262 -8.662 -0.750 1.00 96.25 80 GLN A O 1
ATOM 609 N N . PRO A 1 81 ? -2.360 -9.830 -0.441 1.00 95.69 81 PRO A N 1
ATOM 610 C CA . PRO A 1 81 ? -2.161 -10.069 -1.864 1.00 95.69 81 PRO A CA 1
ATOM 611 C C . PRO A 1 81 ? -3.280 -10.880 -2.499 1.00 95.69 81 PRO A C 1
ATOM 613 O O . PRO A 1 81 ? -3.678 -10.602 -3.623 1.00 95.69 81 PRO A O 1
ATOM 616 N N . THR A 1 82 ? -3.852 -11.839 -1.773 1.00 96.31 82 THR A N 1
ATOM 617 C CA . THR A 1 82 ? -4.964 -12.667 -2.260 1.00 96.31 82 THR A CA 1
ATOM 618 C C . THR A 1 82 ? -6.183 -11.835 -2.664 1.00 96.31 82 THR A C 1
ATOM 620 O O . THR A 1 82 ? -6.813 -12.141 -3.676 1.00 96.31 82 THR A O 1
ATOM 623 N N . VAL A 1 83 ? -6.481 -10.753 -1.935 1.00 96.94 83 VAL A N 1
ATOM 624 C CA . VAL A 1 83 ? -7.573 -9.822 -2.262 1.00 96.94 83 VAL A CA 1
ATOM 625 C C . VAL A 1 83 ? -7.261 -9.049 -3.543 1.00 96.94 83 VAL A C 1
ATOM 627 O O . VAL A 1 83 ? -8.105 -8.975 -4.437 1.00 96.94 83 VAL A O 1
ATOM 630 N N . LEU A 1 84 ? -6.035 -8.529 -3.674 1.00 97.50 84 LEU A N 1
ATOM 631 C CA . LEU A 1 84 ? -5.610 -7.821 -4.884 1.00 97.50 84 LEU A CA 1
ATOM 632 C C . LEU A 1 84 ? -5.612 -8.741 -6.111 1.00 97.50 84 LEU A C 1
ATOM 634 O O . LEU A 1 84 ? -6.103 -8.362 -7.172 1.00 97.50 84 LEU A O 1
ATOM 638 N N . ARG A 1 85 ? -5.112 -9.971 -5.963 1.00 97.75 85 ARG A N 1
ATOM 639 C CA . ARG A 1 85 ? -5.101 -10.987 -7.024 1.00 97.75 85 ARG A CA 1
ATOM 640 C C . ARG A 1 85 ? -6.514 -11.303 -7.495 1.00 97.75 85 ARG A C 1
ATOM 642 O O . ARG A 1 85 ? -6.764 -11.268 -8.696 1.00 97.75 85 ARG A O 1
ATOM 649 N N . ALA A 1 86 ? -7.444 -11.523 -6.565 1.00 97.12 86 ALA A N 1
ATOM 650 C CA . ALA A 1 86 ? -8.847 -11.762 -6.895 1.00 97.12 86 ALA A CA 1
ATOM 651 C C . ALA A 1 86 ? -9.473 -10.580 -7.658 1.00 97.12 86 ALA A C 1
ATOM 653 O O . ALA A 1 86 ? -10.141 -10.795 -8.668 1.00 97.12 86 ALA A O 1
ATOM 654 N N . HIS A 1 87 ? -9.206 -9.340 -7.231 1.00 97.69 87 HIS A N 1
ATOM 655 C CA . HIS A 1 87 ? -9.668 -8.128 -7.925 1.00 97.69 87 HIS A CA 1
ATOM 656 C C . HIS A 1 87 ? -9.151 -8.031 -9.366 1.00 97.69 87 HIS A C 1
ATOM 658 O O . HIS A 1 87 ? -9.885 -7.633 -10.269 1.00 97.69 87 HIS A O 1
ATOM 664 N N . LEU A 1 88 ? -7.899 -8.429 -9.595 1.00 97.25 88 LEU A N 1
ATOM 665 C CA . LEU A 1 88 ? -7.256 -8.396 -10.911 1.00 97.25 88 LEU A CA 1
ATOM 666 C C . LEU A 1 88 ? -7.558 -9.632 -11.780 1.00 97.25 88 LEU A C 1
ATOM 668 O O . LEU A 1 88 ? -7.129 -9.690 -12.931 1.00 97.25 88 LEU A O 1
ATOM 672 N N . GLY A 1 89 ? -8.311 -10.613 -11.268 1.00 96.31 89 GLY A N 1
ATOM 673 C CA . GLY A 1 89 ? -8.618 -11.856 -11.985 1.00 96.31 89 GLY A CA 1
ATOM 674 C C . GLY A 1 89 ? -7.486 -12.878 -12.020 1.00 96.31 89 GLY A C 1
ATOM 675 O O . GLY A 1 89 ? -7.490 -13.766 -12.870 1.00 96.31 89 GLY A O 1
ATOM 676 N N . LEU A 1 90 ? -6.507 -12.747 -11.129 1.00 96.69 90 LEU A N 1
ATOM 677 C CA . LEU A 1 90 ? -5.378 -13.661 -11.026 1.00 96.69 90 LEU A CA 1
ATOM 678 C C . LEU A 1 90 ? -5.724 -14.869 -10.141 1.00 96.69 90 LEU A C 1
ATOM 680 O O . LEU A 1 90 ? -6.504 -14.745 -9.191 1.00 96.69 90 LEU A O 1
ATOM 684 N N . PRO A 1 91 ? -5.116 -16.043 -10.395 1.00 93.00 91 PRO A N 1
ATOM 685 C CA . PRO A 1 91 ? -5.223 -17.178 -9.486 1.00 93.00 91 PRO A CA 1
ATOM 686 C C . PRO A 1 91 ? -4.587 -16.841 -8.132 1.00 93.00 91 PRO A C 1
ATOM 688 O O . PRO A 1 91 ? -3.680 -16.016 -8.048 1.00 93.00 91 PRO A O 1
ATOM 691 N N . GLY A 1 92 ? -5.013 -17.517 -7.062 1.00 86.81 92 GLY A N 1
ATOM 692 C CA . GLY A 1 92 ? -4.480 -17.275 -5.714 1.00 86.81 92 GLY A CA 1
ATOM 693 C C . GLY A 1 92 ? -2.981 -17.572 -5.558 1.00 86.81 92 GLY A C 1
ATOM 694 O O . GLY A 1 92 ? -2.343 -17.003 -4.680 1.00 86.81 92 GLY A O 1
ATOM 695 N N . SER A 1 93 ? -2.410 -18.424 -6.414 1.00 88.50 93 SER A N 1
ATOM 696 C CA . SER A 1 93 ? -0.978 -18.738 -6.447 1.00 88.50 93 SER A CA 1
ATOM 697 C C . SER A 1 93 ? -0.220 -17.844 -7.426 1.00 88.50 93 SER A C 1
ATOM 699 O O . SER A 1 93 ? -0.695 -17.627 -8.541 1.00 88.50 93 SER A O 1
ATOM 701 N N . GLN A 1 94 ? 0.978 -17.416 -7.032 1.00 90.62 94 GLN A N 1
ATOM 702 C CA . GLN A 1 94 ? 1.926 -16.678 -7.867 1.00 90.62 94 GLN A CA 1
ATOM 703 C C . GLN A 1 94 ? 2.344 -17.492 -9.102 1.00 90.62 94 GLN A C 1
ATOM 705 O O . GLN A 1 94 ? 2.639 -18.685 -8.992 1.00 90.62 94 GLN A O 1
ATOM 710 N N . ALA A 1 95 ? 2.378 -16.849 -10.269 1.00 91.25 95 ALA A N 1
ATOM 711 C CA . ALA A 1 95 ? 2.915 -17.432 -11.499 1.00 91.25 95 ALA A CA 1
ATOM 712 C C . ALA A 1 95 ? 4.336 -16.912 -11.769 1.00 91.25 95 ALA A C 1
ATOM 714 O O . ALA A 1 95 ? 4.692 -15.815 -11.352 1.00 91.25 95 ALA A O 1
ATOM 715 N N . ALA A 1 96 ? 5.164 -17.678 -12.481 1.00 92.94 96 ALA A N 1
ATOM 716 C CA . ALA A 1 96 ? 6.472 -17.177 -12.900 1.00 92.94 96 ALA A CA 1
ATOM 717 C C . ALA A 1 96 ? 6.299 -15.998 -13.871 1.00 92.94 96 ALA A C 1
ATOM 719 O O . ALA A 1 96 ? 5.518 -16.093 -14.824 1.00 92.94 96 ALA A O 1
ATOM 720 N N . LEU A 1 97 ? 7.031 -14.905 -13.641 1.00 94.50 97 LEU A N 1
ATOM 721 C CA . LEU A 1 97 ? 7.021 -13.775 -14.563 1.00 94.50 97 LEU A CA 1
ATOM 722 C C . LEU A 1 97 ? 7.752 -14.126 -15.856 1.00 94.50 97 LEU A C 1
ATOM 724 O O . LEU A 1 97 ? 8.766 -14.823 -15.866 1.00 94.50 97 LEU A O 1
ATOM 728 N N . LYS A 1 98 ? 7.226 -13.606 -16.960 1.00 93.06 98 LYS A N 1
ATOM 729 C CA . LYS A 1 98 ? 7.855 -13.688 -18.278 1.00 93.06 98 LYS A CA 1
ATOM 730 C C . LYS A 1 98 ? 8.650 -12.415 -18.532 1.00 93.06 98 LYS A C 1
ATOM 732 O O . LYS A 1 98 ? 8.241 -11.345 -18.093 1.00 93.06 98 LYS A O 1
ATOM 737 N N . ASP A 1 99 ? 9.707 -12.506 -19.331 1.00 90.81 99 ASP A N 1
ATOM 738 C CA . ASP A 1 99 ? 10.511 -11.341 -19.739 1.00 90.81 99 ASP A CA 1
ATOM 739 C C . ASP A 1 99 ? 9.671 -10.259 -20.457 1.00 90.81 99 ASP A C 1
ATOM 741 O O . ASP A 1 99 ? 9.966 -9.067 -20.379 1.00 90.81 99 ASP A O 1
ATOM 745 N N . LYS A 1 100 ? 8.577 -10.664 -21.123 1.00 94.19 100 LYS A N 1
ATOM 746 C CA . LYS A 1 100 ? 7.603 -9.776 -21.778 1.00 94.19 100 LYS A CA 1
ATOM 747 C C . LYS A 1 100 ? 6.165 -10.245 -21.523 1.00 94.19 100 LYS A C 1
ATOM 749 O O . LYS A 1 100 ? 5.942 -11.456 -21.486 1.00 94.19 100 LYS A O 1
ATOM 754 N N . PRO A 1 101 ? 5.186 -9.326 -21.408 1.00 95.94 101 PRO A N 1
ATOM 755 C CA . PRO A 1 101 ? 3.793 -9.700 -21.208 1.00 95.94 101 PRO A CA 1
ATOM 756 C C . PRO A 1 101 ? 3.171 -10.180 -22.522 1.00 95.94 101 PRO A C 1
ATOM 758 O O . PRO A 1 101 ? 3.247 -9.492 -23.541 1.00 95.94 101 PRO A O 1
ATOM 761 N N . GLU A 1 102 ? 2.501 -11.328 -22.496 1.00 95.62 102 GLU A N 1
ATOM 762 C CA . GLU A 1 102 ? 1.760 -11.867 -23.645 1.00 95.62 102 GLU A CA 1
ATOM 763 C C . GLU A 1 102 ? 0.270 -11.518 -23.571 1.00 95.62 102 GLU A C 1
ATOM 765 O O . GLU A 1 102 ? -0.420 -11.464 -24.588 1.00 95.62 102 GLU A O 1
ATOM 770 N N . ASN A 1 103 ? -0.239 -11.260 -22.366 1.00 95.56 103 ASN A N 1
ATOM 771 C CA . ASN A 1 103 ? -1.631 -10.903 -22.116 1.00 95.56 103 ASN A CA 1
ATOM 772 C C . ASN A 1 103 ? -1.770 -9.923 -20.929 1.00 95.56 103 ASN A C 1
ATOM 774 O O . ASN A 1 103 ? -0.792 -9.521 -20.302 1.00 95.56 103 ASN A O 1
ATOM 778 N N . SER A 1 104 ? -3.005 -9.506 -20.651 1.00 96.88 104 SER A N 1
ATOM 779 C CA . SER A 1 104 ? -3.383 -8.624 -19.533 1.00 96.88 104 SER A CA 1
ATOM 780 C C . SER A 1 104 ? -3.031 -9.197 -18.155 1.00 96.88 104 SER A C 1
ATOM 782 O O . SER A 1 104 ? -2.588 -8.448 -17.287 1.00 96.88 104 SER A O 1
ATOM 784 N N . LEU A 1 105 ? -3.196 -10.507 -17.955 1.00 96.94 105 LEU A N 1
ATOM 785 C CA . LEU A 1 105 ? -2.910 -11.167 -16.682 1.00 96.94 105 LEU A CA 1
ATOM 786 C C . LEU A 1 105 ? -1.412 -11.166 -16.387 1.00 96.94 105 LEU A C 1
ATOM 788 O O . LEU A 1 105 ? -1.047 -10.940 -15.243 1.00 96.94 105 LEU A O 1
ATOM 792 N N . ASP A 1 106 ? -0.550 -11.314 -17.397 1.00 97.25 106 ASP A N 1
ATOM 793 C CA . ASP A 1 106 ? 0.903 -11.208 -17.201 1.00 97.25 106 ASP A CA 1
ATOM 794 C C . ASP A 1 106 ? 1.286 -9.821 -16.636 1.00 97.25 106 ASP A C 1
ATOM 796 O O . ASP A 1 106 ? 2.121 -9.717 -15.738 1.00 97.25 106 ASP A O 1
ATOM 800 N N . VAL A 1 107 ? 0.634 -8.745 -17.104 1.00 98.06 107 VAL A N 1
ATOM 801 C CA . VAL A 1 107 ? 0.853 -7.376 -16.591 1.00 98.06 107 VAL A CA 1
ATOM 802 C C . VAL A 1 107 ? 0.405 -7.250 -15.135 1.00 98.06 107 VAL A C 1
ATOM 804 O O . VAL A 1 107 ? 1.125 -6.686 -14.310 1.00 98.06 107 VAL A O 1
ATOM 807 N N . TYR A 1 108 ? -0.775 -7.776 -14.806 1.00 98.19 108 TYR A N 1
ATOM 808 C CA . TYR A 1 108 ? -1.284 -7.760 -13.437 1.00 98.19 108 TYR A CA 1
ATOM 809 C C . TYR A 1 108 ? -0.449 -8.625 -12.493 1.00 98.19 108 TYR A C 1
ATOM 811 O O . TYR A 1 108 ? -0.241 -8.240 -11.345 1.00 98.19 108 TYR A O 1
ATOM 819 N N . GLU A 1 109 ? 0.067 -9.753 -12.973 1.00 98.00 109 GLU A N 1
ATOM 820 C CA . GLU A 1 109 ? 0.950 -10.627 -12.211 1.00 98.00 109 GLU A CA 1
ATOM 821 C C . GLU A 1 109 ? 2.233 -9.886 -11.812 1.00 98.00 109 GLU A C 1
ATOM 823 O O . GLU A 1 109 ? 2.594 -9.879 -10.635 1.00 98.00 109 GLU A O 1
ATOM 828 N N . ALA A 1 110 ? 2.865 -9.179 -12.758 1.00 98.19 110 ALA A N 1
ATOM 829 C CA . ALA A 1 110 ? 4.038 -8.349 -12.484 1.00 98.19 110 ALA A CA 1
ATOM 830 C C . ALA A 1 110 ? 3.731 -7.210 -11.494 1.00 98.19 110 ALA A C 1
ATOM 832 O O . ALA A 1 110 ? 4.530 -6.942 -10.597 1.00 98.19 110 ALA A O 1
ATOM 833 N N . LEU A 1 111 ? 2.563 -6.565 -11.613 1.00 98.50 111 LEU A N 1
ATOM 834 C CA . LEU A 1 111 ? 2.133 -5.509 -10.690 1.00 98.50 111 LEU A CA 1
ATOM 835 C C . LEU A 1 111 ? 1.980 -6.026 -9.255 1.00 98.50 111 LEU A C 1
ATOM 837 O O . LEU A 1 111 ? 2.482 -5.390 -8.329 1.00 98.50 111 LEU A O 1
ATOM 841 N N . VAL A 1 112 ? 1.298 -7.161 -9.063 1.00 98.44 112 VAL A N 1
ATOM 842 C CA . VAL A 1 112 ? 1.085 -7.736 -7.726 1.00 98.44 112 VAL A CA 1
ATOM 843 C C . VAL A 1 112 ? 2.406 -8.151 -7.102 1.00 98.44 112 VAL A C 1
ATOM 845 O O . VAL A 1 112 ? 2.680 -7.750 -5.975 1.00 98.44 112 VAL A O 1
ATOM 848 N N . GLN A 1 113 ? 3.232 -8.906 -7.826 1.00 98.31 113 GLN A N 1
ATOM 849 C CA . GLN A 1 113 ? 4.508 -9.380 -7.289 1.00 98.31 113 GLN A CA 1
ATOM 850 C C . GLN A 1 113 ? 5.458 -8.220 -6.987 1.00 98.31 113 GLN A C 1
ATOM 852 O O . GLN A 1 113 ? 6.078 -8.189 -5.925 1.00 98.31 113 GLN A O 1
ATOM 857 N N . GLY A 1 114 ? 5.528 -7.221 -7.874 1.00 98.19 114 GLY A N 1
ATOM 858 C CA . GLY A 1 114 ? 6.309 -6.012 -7.627 1.00 98.19 114 GLY A CA 1
ATOM 859 C C . GLY A 1 114 ? 5.825 -5.279 -6.376 1.00 98.19 114 GLY A C 1
ATOM 860 O O . GLY A 1 114 ? 6.625 -4.938 -5.509 1.00 98.19 114 GLY A O 1
ATOM 861 N N . TRP A 1 115 ? 4.512 -5.102 -6.219 1.00 98.38 115 TRP A N 1
ATOM 862 C CA . TRP A 1 115 ? 3.925 -4.510 -5.015 1.00 98.38 115 TRP A CA 1
ATOM 863 C C . TRP A 1 115 ? 4.226 -5.316 -3.739 1.00 98.38 115 TRP A C 1
ATOM 865 O O . TRP A 1 115 ? 4.524 -4.712 -2.709 1.00 98.38 115 TRP A O 1
ATOM 875 N N . GLU A 1 116 ? 4.211 -6.652 -3.785 1.00 97.81 116 GLU A N 1
ATOM 876 C CA . GLU A 1 116 ? 4.588 -7.513 -2.653 1.00 97.81 116 GLU A CA 1
ATOM 877 C C . GLU A 1 116 ? 6.058 -7.328 -2.252 1.00 97.81 116 GLU A C 1
ATOM 879 O O . GLU A 1 116 ? 6.357 -7.132 -1.069 1.00 97.81 116 GLU A O 1
ATOM 884 N N . VAL A 1 117 ? 6.975 -7.342 -3.225 1.00 97.88 117 VAL A N 1
ATOM 885 C CA . VAL A 1 117 ? 8.413 -7.136 -2.986 1.00 97.88 117 VAL A CA 1
ATOM 886 C C . VAL A 1 117 ? 8.671 -5.753 -2.390 1.00 97.88 117 VAL A C 1
ATOM 888 O O . VAL A 1 117 ? 9.384 -5.627 -1.392 1.00 97.88 117 VAL A O 1
ATOM 891 N N . LEU A 1 118 ? 8.032 -4.718 -2.935 1.00 98.12 118 LEU A N 1
ATOM 892 C CA . LEU A 1 118 ? 8.155 -3.351 -2.431 1.00 98.12 118 LEU A CA 1
ATOM 893 C C . LEU A 1 118 ? 7.586 -3.215 -1.015 1.00 98.12 118 LEU A C 1
ATOM 895 O O . LEU A 1 118 ? 8.222 -2.615 -0.152 1.00 98.12 118 LEU A O 1
ATOM 899 N N . ASN A 1 119 ? 6.440 -3.833 -0.724 1.00 97.62 119 ASN A N 1
ATOM 900 C CA . ASN A 1 119 ? 5.888 -3.857 0.630 1.00 97.62 119 ASN A CA 1
ATOM 901 C C . ASN A 1 119 ? 6.776 -4.593 1.632 1.00 97.62 119 ASN A C 1
ATOM 903 O O . ASN A 1 119 ? 6.818 -4.214 2.805 1.00 97.62 119 ASN A O 1
ATOM 907 N N . LYS A 1 120 ? 7.493 -5.632 1.196 1.00 97.00 120 LYS A N 1
ATOM 908 C CA . LYS A 1 120 ? 8.497 -6.305 2.023 1.00 97.00 120 LYS A CA 1
ATOM 909 C C . LYS A 1 120 ? 9.693 -5.390 2.295 1.00 97.00 120 LYS A C 1
ATOM 911 O O . LYS A 1 120 ? 10.159 -5.339 3.431 1.00 97.00 120 LYS A O 1
ATOM 916 N N . ALA A 1 121 ? 10.156 -4.636 1.299 1.00 95.94 121 ALA A N 1
ATOM 917 C CA . ALA A 1 121 ? 11.220 -3.649 1.483 1.00 95.94 121 ALA A CA 1
ATOM 918 C C . ALA A 1 121 ? 10.806 -2.542 2.471 1.00 95.94 121 ALA A C 1
ATOM 920 O O . ALA A 1 121 ? 11.551 -2.234 3.401 1.00 95.94 121 ALA A O 1
ATOM 921 N N . ILE A 1 122 ? 9.587 -2.007 2.339 1.00 96.75 122 ILE A N 1
ATOM 922 C CA . ILE A 1 122 ? 9.030 -1.012 3.269 1.00 96.75 122 ILE A CA 1
ATOM 923 C C . ILE A 1 122 ? 8.943 -1.574 4.694 1.00 96.75 122 ILE A C 1
ATOM 925 O O . ILE A 1 122 ? 9.377 -0.918 5.643 1.00 96.75 122 ILE A O 1
ATOM 929 N N . LEU A 1 123 ? 8.439 -2.802 4.852 1.00 95.69 123 LEU A N 1
ATOM 930 C CA . LEU A 1 123 ? 8.351 -3.468 6.153 1.00 95.69 123 LEU A CA 1
ATOM 931 C C . LEU A 1 123 ? 9.717 -3.550 6.845 1.00 95.69 123 LEU A C 1
ATOM 933 O O . LEU A 1 123 ? 9.810 -3.269 8.037 1.00 95.69 123 LEU A O 1
ATOM 937 N N . LEU A 1 124 ? 10.766 -3.909 6.103 1.00 95.06 124 LEU A N 1
ATOM 938 C CA . LEU A 1 124 ? 12.124 -4.016 6.636 1.00 95.06 124 LEU A CA 1
ATOM 939 C C . LEU A 1 124 ? 12.734 -2.648 6.971 1.00 95.06 124 LEU A C 1
ATOM 941 O O . LEU A 1 124 ? 13.435 -2.525 7.972 1.00 95.06 124 LEU A O 1
ATOM 945 N N . ALA A 1 125 ? 12.483 -1.630 6.146 1.00 93.25 125 ALA A N 1
ATOM 946 C CA . ALA A 1 125 ? 13.148 -0.333 6.259 1.00 93.25 125 ALA A CA 1
ATOM 947 C C . ALA A 1 125 ? 12.445 0.670 7.189 1.00 93.25 125 ALA A C 1
ATOM 949 O O . ALA A 1 125 ? 13.098 1.574 7.717 1.00 93.25 125 ALA A O 1
ATOM 950 N N . ARG A 1 126 ? 11.118 0.573 7.333 1.00 92.50 126 ARG A N 1
ATOM 951 C CA . ARG A 1 126 ? 10.280 1.553 8.054 1.00 92.50 126 ARG A CA 1
ATOM 952 C C . ARG A 1 126 ? 9.252 0.912 8.986 1.00 92.50 126 ARG A C 1
ATOM 954 O O . ARG A 1 126 ? 8.789 1.568 9.914 1.00 92.50 126 ARG A O 1
ATOM 961 N N . GLY A 1 127 ? 8.932 -0.366 8.791 1.00 92.25 127 GLY A N 1
ATOM 962 C CA . GLY A 1 127 ? 7.979 -1.111 9.613 1.00 92.25 127 GLY A CA 1
ATOM 963 C C . GLY A 1 127 ? 6.592 -1.231 8.981 1.00 92.25 127 GLY A C 1
ATOM 964 O O . GLY A 1 127 ? 6.265 -0.583 7.989 1.00 92.25 127 GLY A O 1
ATOM 965 N N . GLY A 1 128 ? 5.755 -2.088 9.573 1.00 91.75 128 GLY A N 1
ATOM 966 C CA . GLY A 1 128 ? 4.468 -2.479 8.983 1.00 91.75 128 GLY A CA 1
ATOM 967 C C . GLY A 1 128 ? 3.456 -1.340 8.827 1.00 91.75 128 GLY A C 1
ATOM 968 O O . GLY A 1 128 ? 2.593 -1.414 7.963 1.00 91.75 128 GLY A O 1
ATOM 969 N N . ALA A 1 129 ? 3.566 -0.276 9.632 1.00 90.62 129 ALA A N 1
ATOM 970 C CA . ALA A 1 129 ? 2.637 0.856 9.593 1.00 90.62 129 ALA A CA 1
ATOM 971 C C . ALA A 1 129 ? 2.728 1.631 8.270 1.00 90.62 129 ALA A C 1
ATOM 973 O O . ALA A 1 129 ? 1.751 2.235 7.847 1.00 90.62 129 ALA A O 1
ATOM 974 N N . TYR A 1 130 ? 3.884 1.563 7.603 1.00 94.06 130 TYR A N 1
ATOM 975 C CA . TYR A 1 130 ? 4.145 2.248 6.341 1.00 94.06 130 TYR A CA 1
ATOM 976 C C . TYR A 1 130 ? 3.846 1.388 5.113 1.00 94.06 130 TYR A C 1
ATOM 978 O O . TYR A 1 130 ? 4.033 1.857 3.995 1.00 94.06 130 TYR A O 1
ATOM 986 N N . GLN A 1 131 ? 3.420 0.131 5.268 1.00 96.00 131 GLN A N 1
ATOM 987 C CA . GLN A 1 131 ? 3.099 -0.705 4.113 1.00 96.00 131 GLN A CA 1
ATOM 988 C C . GLN A 1 131 ? 1.888 -0.155 3.349 1.00 96.00 131 GLN A C 1
ATOM 990 O O . GLN A 1 131 ? 0.920 0.332 3.931 1.00 96.00 131 GLN A O 1
ATOM 995 N N . LEU A 1 132 ? 1.920 -0.274 2.024 1.00 95.69 132 LEU A N 1
ATOM 996 C CA . LEU A 1 132 ? 0.846 0.170 1.150 1.00 95.69 132 LEU A CA 1
ATOM 997 C C . LEU A 1 132 ? -0.224 -0.918 1.034 1.00 95.69 132 LEU A C 1
ATOM 999 O O . LEU A 1 132 ? 0.015 -1.982 0.456 1.00 95.69 132 LEU A O 1
ATOM 1003 N N . GLY A 1 133 ? -1.420 -0.639 1.548 1.00 95.81 133 GLY A N 1
ATOM 1004 C CA . GLY A 1 133 ? -2.561 -1.548 1.467 1.00 95.81 133 GLY A CA 1
ATOM 1005 C C . GLY A 1 133 ? -3.035 -1.804 0.030 1.00 95.81 133 GLY A C 1
ATOM 1006 O O . GLY A 1 133 ? -2.996 -0.928 -0.829 1.00 95.81 133 GLY A O 1
ATOM 1007 N N . HIS A 1 134 ? -3.554 -3.008 -0.218 1.00 96.88 134 HIS A N 1
ATOM 1008 C CA . HIS A 1 134 ? -4.037 -3.450 -1.535 1.00 96.88 134 HIS A CA 1
ATOM 1009 C C . HIS A 1 134 ? -5.161 -2.569 -2.104 1.00 96.88 134 HIS A C 1
ATOM 1011 O O . HIS A 1 134 ? -5.223 -2.361 -3.314 1.00 96.88 134 HIS A O 1
ATOM 1017 N N . GLY A 1 135 ? -6.006 -1.994 -1.239 1.00 96.00 135 GLY A N 1
ATOM 1018 C CA . GLY A 1 135 ? -7.071 -1.071 -1.640 1.00 96.00 135 GLY A CA 1
ATOM 1019 C C . GLY A 1 135 ? -6.563 0.168 -2.385 1.00 96.00 135 GLY A C 1
ATOM 1020 O O . GLY A 1 135 ? -7.267 0.676 -3.252 1.00 96.00 135 GLY A O 1
ATOM 1021 N N . ALA A 1 136 ? -5.319 0.599 -2.138 1.00 95.25 136 ALA A N 1
ATOM 1022 C CA . ALA A 1 136 ? -4.703 1.712 -2.862 1.00 95.25 136 ALA A CA 1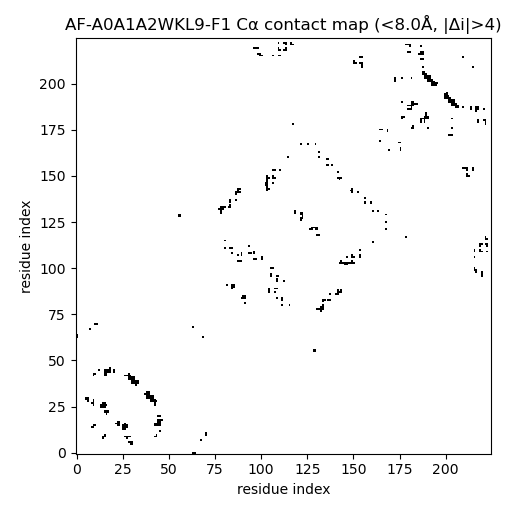
ATOM 1023 C C . ALA A 1 136 ? -4.510 1.411 -4.358 1.00 95.25 136 ALA A C 1
ATOM 1025 O O . ALA A 1 136 ? -4.484 2.326 -5.176 1.00 95.25 136 ALA A O 1
ATOM 1026 N N . LEU A 1 137 ? -4.407 0.129 -4.729 1.00 97.56 137 LEU A N 1
ATOM 1027 C CA . LEU A 1 137 ? -4.255 -0.300 -6.119 1.00 97.56 137 LEU A CA 1
ATOM 1028 C C . LEU A 1 137 ? -5.584 -0.689 -6.770 1.00 97.56 137 LEU A C 1
ATOM 1030 O O . LEU A 1 137 ? -5.608 -0.911 -7.977 1.00 97.56 137 LEU A O 1
ATOM 1034 N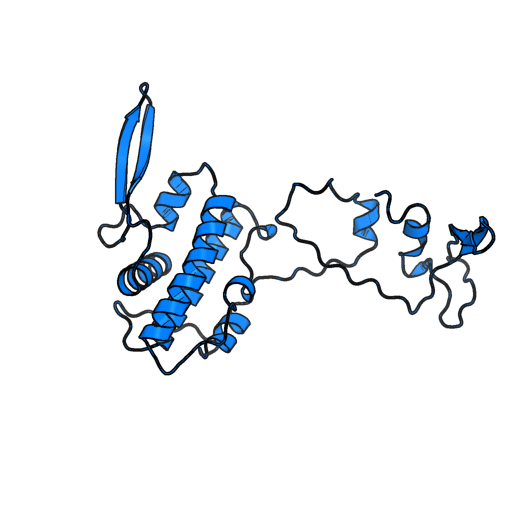 N . MET A 1 138 ? -6.690 -0.741 -6.020 1.00 97.25 138 MET A N 1
ATOM 1035 C CA . MET A 1 138 ? -8.031 -1.130 -6.488 1.00 97.25 138 MET A CA 1
ATOM 1036 C C . MET A 1 138 ? -8.860 0.086 -6.945 1.00 97.25 138 MET A C 1
ATOM 1038 O O . MET A 1 138 ? -10.033 0.224 -6.613 1.00 97.25 138 MET A O 1
ATOM 1042 N N . HIS A 1 139 ? -8.240 0.989 -7.710 1.00 95.06 139 HIS A N 1
ATOM 1043 C CA . HIS A 1 139 ? -8.801 2.295 -8.085 1.00 95.06 139 HIS A CA 1
ATOM 1044 C C . HIS A 1 139 ? -9.975 2.221 -9.083 1.00 95.06 139 HIS A C 1
ATOM 1046 O O . HIS A 1 139 ? -10.755 3.167 -9.193 1.00 95.06 139 HIS A O 1
ATOM 1052 N N . ARG A 1 140 ? -10.120 1.107 -9.812 1.00 95.88 140 ARG A N 1
ATOM 1053 C CA . ARG A 1 140 ? -11.246 0.814 -10.718 1.00 95.88 140 ARG A CA 1
ATOM 1054 C C . ARG A 1 140 ? -11.374 -0.689 -10.967 1.00 95.88 140 ARG A C 1
ATOM 1056 O O . ARG A 1 140 ? -10.537 -1.470 -10.521 1.00 95.88 140 ARG A O 1
ATOM 1063 N N . ALA A 1 141 ? -12.407 -1.106 -11.698 1.00 95.25 141 ALA A N 1
ATOM 1064 C CA . ALA A 1 141 ? -12.524 -2.488 -12.164 1.00 95.25 141 ALA A CA 1
ATOM 1065 C C . ALA A 1 141 ? -11.408 -2.825 -13.173 1.00 95.25 141 ALA A C 1
ATOM 1067 O O . ALA A 1 141 ? -11.156 -2.056 -14.104 1.00 95.25 141 ALA A O 1
ATOM 1068 N N . ALA A 1 142 ? -10.754 -3.974 -12.995 1.00 94.44 142 ALA A N 1
ATOM 1069 C CA . ALA A 1 142 ? -9.664 -4.422 -13.854 1.00 94.44 142 ALA A CA 1
ATOM 1070 C C . ALA A 1 142 ? -10.191 -5.141 -15.106 1.00 94.44 142 ALA A C 1
ATOM 1072 O O . ALA A 1 142 ? -10.969 -6.093 -15.018 1.00 94.44 142 ALA A O 1
ATOM 1073 N N . SER A 1 143 ? -9.762 -4.692 -16.288 1.00 94.00 143 SER A N 1
ATOM 1074 C CA . SER A 1 143 ? -10.131 -5.328 -17.554 1.00 94.00 143 SER A CA 1
ATOM 1075 C C . SER A 1 143 ? -9.176 -6.469 -17.882 1.00 94.00 143 SER A C 1
ATOM 1077 O O . SER A 1 143 ? -7.993 -6.259 -18.130 1.00 94.00 143 SER A O 1
ATOM 1079 N N . GLN A 1 144 ? -9.709 -7.685 -17.955 1.00 91.31 144 GLN A N 1
ATOM 1080 C CA . GLN A 1 144 ? -8.923 -8.880 -18.272 1.00 91.31 144 GLN A CA 1
ATOM 1081 C C . GLN A 1 144 ? -8.815 -9.138 -19.781 1.00 91.31 144 GLN A C 1
ATOM 1083 O O . GLN A 1 144 ? -8.018 -9.965 -20.204 1.00 91.31 144 GLN A O 1
ATOM 1088 N N . SER A 1 145 ? -9.583 -8.445 -20.621 1.00 91.44 145 SER A N 1
ATOM 1089 C CA . SER A 1 145 ? -9.636 -8.715 -22.066 1.00 91.44 145 SER A CA 1
ATOM 1090 C C . SER A 1 145 ? -8.727 -7.817 -22.907 1.00 91.44 145 SER A C 1
ATOM 1092 O O . SER A 1 145 ? -8.529 -8.092 -24.088 1.00 91.44 145 SER A O 1
ATOM 1094 N N . SER A 1 146 ? -8.167 -6.749 -22.328 1.00 95.81 146 SER A N 1
ATOM 1095 C CA . SER A 1 146 ? -7.359 -5.767 -23.057 1.00 95.81 146 SER A CA 1
ATOM 1096 C C . SER A 1 146 ? -6.006 -5.546 -22.393 1.00 95.81 146 SER A C 1
ATOM 1098 O O . SER A 1 146 ? -5.918 -5.025 -21.283 1.00 95.81 146 SER A O 1
ATOM 1100 N N . MET A 1 147 ? -4.935 -5.883 -23.113 1.00 95.88 147 MET A N 1
ATOM 1101 C CA . MET A 1 147 ? -3.565 -5.609 -22.673 1.00 95.88 147 MET A CA 1
ATOM 1102 C C . MET A 1 147 ? -3.302 -4.104 -22.525 1.00 95.88 147 MET A C 1
ATOM 1104 O O . MET A 1 147 ? -2.623 -3.696 -21.589 1.00 95.88 147 MET A O 1
ATOM 1108 N N . ALA A 1 148 ? -3.849 -3.275 -23.419 1.00 96.25 148 ALA A N 1
ATOM 1109 C CA . ALA A 1 148 ? -3.694 -1.824 -23.332 1.00 96.25 148 ALA A CA 1
ATOM 1110 C C . ALA A 1 148 ? -4.332 -1.279 -22.045 1.00 96.25 148 ALA A C 1
ATOM 1112 O O . ALA A 1 148 ? -3.677 -0.563 -21.294 1.00 96.25 148 ALA A O 1
ATOM 1113 N N . ALA A 1 149 ? -5.557 -1.716 -21.734 1.00 97.00 149 ALA A N 1
ATOM 1114 C CA . ALA A 1 149 ? -6.236 -1.324 -20.501 1.00 97.00 149 ALA A CA 1
ATOM 1115 C C . ALA A 1 149 ? -5.501 -1.828 -19.246 1.00 97.00 149 ALA A C 1
ATOM 1117 O O . ALA A 1 149 ? -5.445 -1.120 -18.245 1.00 97.00 149 ALA A O 1
ATOM 1118 N N . ALA A 1 150 ? -4.906 -3.025 -19.296 1.00 98.00 150 ALA A N 1
ATOM 1119 C CA . ALA A 1 150 ? -4.101 -3.553 -18.196 1.00 98.00 150 ALA A CA 1
ATOM 1120 C C . ALA A 1 150 ? -2.814 -2.744 -17.969 1.00 98.00 150 ALA A C 1
ATOM 1122 O O . ALA A 1 150 ? -2.477 -2.441 -16.826 1.00 98.00 150 ALA A O 1
ATOM 1123 N N . LYS A 1 151 ? -2.127 -2.334 -19.044 1.00 97.69 151 LYS A N 1
ATOM 1124 C CA . LYS A 1 151 ? -0.954 -1.448 -18.967 1.00 97.69 151 LYS A CA 1
ATOM 1125 C C . LYS A 1 151 ? -1.317 -0.075 -18.393 1.00 97.69 151 LYS A C 1
ATOM 1127 O O . LYS A 1 151 ? -0.610 0.412 -17.520 1.00 97.69 151 LYS A O 1
ATOM 1132 N N . GLU A 1 152 ? -2.425 0.524 -18.829 1.00 97.50 152 GLU A N 1
ATOM 1133 C CA . GLU A 1 152 ? -2.924 1.792 -18.272 1.00 97.50 152 GLU A CA 1
ATOM 1134 C C . GLU A 1 152 ? -3.259 1.670 -16.782 1.00 97.50 152 GLU A C 1
ATOM 1136 O O . GLU A 1 152 ? -2.820 2.490 -15.980 1.00 97.50 152 GLU A O 1
ATOM 1141 N N . TYR A 1 153 ? -3.966 0.606 -16.396 1.00 98.31 153 TYR A N 1
ATOM 1142 C CA . TYR A 1 153 ? -4.262 0.312 -14.996 1.00 98.31 153 TYR A CA 1
ATOM 1143 C C . TYR A 1 153 ? -2.980 0.193 -14.165 1.00 98.31 153 TYR A C 1
ATOM 1145 O O . TYR A 1 153 ? -2.883 0.757 -13.076 1.00 98.31 153 TYR A O 1
ATOM 1153 N N . ALA A 1 154 ? -1.985 -0.541 -14.672 1.00 98.19 154 ALA A N 1
ATOM 1154 C CA . ALA A 1 154 ? -0.712 -0.722 -13.988 1.00 98.19 154 ALA A CA 1
ATOM 1155 C C . ALA A 1 154 ? 0.060 0.596 -13.854 1.00 98.19 154 ALA A C 1
ATOM 1157 O O . ALA A 1 154 ? 0.668 0.823 -12.814 1.00 98.19 154 ALA A O 1
ATOM 1158 N N . LEU A 1 155 ? 0.003 1.484 -14.850 1.00 98.12 155 LEU A N 1
ATOM 1159 C CA . LEU A 1 155 ? 0.612 2.817 -14.784 1.00 98.12 155 LEU A CA 1
ATOM 1160 C C . LEU A 1 155 ? -0.031 3.700 -13.711 1.00 98.12 155 LEU A C 1
ATOM 1162 O O . LEU A 1 155 ? 0.686 4.365 -12.964 1.00 98.12 155 LEU A O 1
ATOM 1166 N N . GLU A 1 156 ? -1.360 3.688 -13.600 1.00 97.81 156 GLU A N 1
ATOM 1167 C CA . GLU A 1 156 ? -2.080 4.399 -12.535 1.00 97.81 156 GLU A CA 1
ATOM 1168 C C . GLU A 1 156 ? -1.722 3.837 -11.153 1.00 97.81 156 GLU A C 1
ATOM 1170 O O . GLU A 1 156 ? -1.347 4.589 -10.254 1.00 97.81 156 GLU A O 1
ATOM 1175 N N . ALA A 1 157 ? -1.745 2.510 -11.005 1.00 98.12 157 ALA A N 1
ATOM 1176 C CA . ALA A 1 157 ? -1.345 1.833 -9.775 1.00 98.12 157 ALA A CA 1
ATOM 1177 C C . ALA A 1 157 ? 0.122 2.126 -9.406 1.00 98.12 157 ALA A C 1
ATOM 1179 O O . ALA A 1 157 ? 0.436 2.395 -8.247 1.00 98.12 157 ALA A O 1
ATOM 1180 N N . TRP A 1 158 ? 1.023 2.135 -10.392 1.00 97.88 158 TRP A N 1
ATOM 1181 C CA . TRP A 1 158 ? 2.426 2.483 -10.198 1.00 97.88 158 TRP A CA 1
ATOM 1182 C C . TRP A 1 158 ? 2.606 3.929 -9.753 1.00 97.88 158 TRP A C 1
ATOM 1184 O O . TRP A 1 158 ? 3.452 4.181 -8.905 1.00 97.88 158 TRP A O 1
ATOM 1194 N N . ALA A 1 159 ? 1.820 4.879 -10.262 1.00 96.94 159 ALA A N 1
ATOM 1195 C CA . ALA A 1 159 ? 1.891 6.263 -9.797 1.00 96.94 159 ALA A CA 1
ATOM 1196 C C . ALA A 1 159 ? 1.582 6.368 -8.292 1.00 96.94 159 ALA A C 1
ATOM 1198 O O . ALA A 1 159 ? 2.289 7.075 -7.572 1.00 96.94 159 ALA A O 1
ATOM 1199 N N . THR A 1 160 ? 0.594 5.610 -7.803 1.00 97.62 160 THR A N 1
ATOM 1200 C CA . THR A 1 160 ? 0.290 5.499 -6.368 1.00 97.62 160 THR A CA 1
ATOM 1201 C C . THR A 1 160 ? 1.440 4.862 -5.588 1.00 97.62 160 THR A C 1
ATOM 1203 O O . THR A 1 160 ? 1.868 5.415 -4.577 1.00 97.62 160 THR A O 1
ATOM 1206 N N . ILE A 1 161 ? 1.980 3.734 -6.068 1.00 97.75 161 ILE A N 1
ATOM 1207 C CA . ILE A 1 161 ? 3.134 3.064 -5.444 1.00 97.75 161 ILE A CA 1
ATOM 1208 C C . ILE A 1 161 ? 4.329 4.015 -5.382 1.00 97.75 161 ILE A C 1
ATOM 1210 O O . ILE A 1 161 ? 4.955 4.160 -4.338 1.00 97.75 161 ILE A O 1
ATOM 1214 N N . ARG A 1 162 ? 4.637 4.686 -6.491 1.00 96.31 162 ARG A N 1
ATOM 1215 C CA . ARG A 1 162 ? 5.784 5.576 -6.615 1.00 96.31 162 ARG A CA 1
ATOM 1216 C C . ARG A 1 162 ? 5.686 6.756 -5.660 1.00 96.31 162 ARG A C 1
ATOM 1218 O O . ARG A 1 162 ? 6.659 7.018 -4.964 1.00 96.31 162 ARG A O 1
ATOM 1225 N N . GLY A 1 163 ? 4.531 7.421 -5.607 1.00 95.94 163 GLY A N 1
ATOM 1226 C CA . GLY A 1 163 ? 4.307 8.531 -4.680 1.00 95.94 163 GLY A CA 1
ATOM 1227 C C . GLY A 1 163 ? 4.484 8.103 -3.224 1.00 95.94 163 GLY A C 1
ATOM 1228 O O . GLY A 1 163 ? 5.165 8.784 -2.464 1.00 95.94 163 GLY A O 1
ATOM 1229 N N . HIS A 1 164 ? 3.961 6.927 -2.866 1.00 96.25 164 HIS A N 1
ATOM 1230 C CA . HIS A 1 164 ? 4.143 6.356 -1.532 1.00 96.25 164 HIS A CA 1
ATOM 1231 C C . HIS A 1 164 ? 5.614 6.046 -1.221 1.00 96.25 164 HIS A C 1
ATOM 1233 O O . HIS A 1 164 ? 6.106 6.372 -0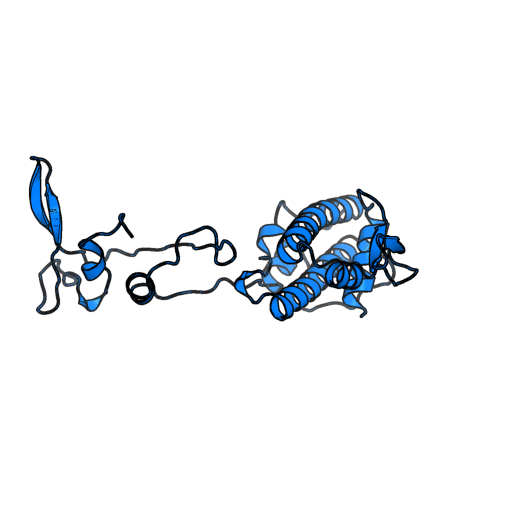.147 1.00 96.25 164 HIS A O 1
ATOM 1239 N N . LEU A 1 165 ? 6.355 5.460 -2.166 1.00 96.25 165 LEU A N 1
ATOM 1240 C CA . LEU A 1 165 ? 7.790 5.206 -2.002 1.00 96.25 165 LEU A CA 1
ATOM 1241 C C . LEU A 1 165 ? 8.589 6.506 -1.835 1.00 96.25 165 LEU A C 1
ATOM 1243 O O . LEU A 1 165 ? 9.469 6.561 -0.981 1.00 96.25 165 LEU A O 1
ATOM 1247 N N . ASP A 1 166 ? 8.275 7.541 -2.618 1.00 94.88 166 ASP A N 1
ATOM 1248 C CA . ASP A 1 166 ? 8.925 8.853 -2.520 1.00 94.88 166 ASP A CA 1
ATOM 1249 C C . ASP A 1 166 ? 8.716 9.498 -1.139 1.00 94.88 166 ASP A C 1
ATOM 1251 O O . ASP A 1 166 ? 9.627 10.143 -0.620 1.00 94.88 166 ASP A O 1
ATOM 1255 N N . GLU A 1 167 ? 7.548 9.297 -0.525 1.00 93.88 167 GLU A N 1
ATOM 1256 C CA . GLU A 1 167 ? 7.250 9.751 0.836 1.00 93.88 167 GLU A CA 1
ATOM 1257 C C . GLU A 1 167 ? 7.998 8.920 1.890 1.00 93.88 167 GLU A C 1
ATOM 1259 O O . GLU A 1 167 ? 8.731 9.456 2.723 1.00 93.88 167 GLU A O 1
ATOM 1264 N N . VAL A 1 168 ? 7.871 7.595 1.824 1.00 94.19 168 VAL A N 1
ATOM 1265 C CA . VAL A 1 168 ? 8.439 6.653 2.803 1.00 94.19 168 VAL A CA 1
ATOM 1266 C C . VAL A 1 168 ? 9.974 6.695 2.827 1.00 94.19 168 VAL A C 1
ATOM 1268 O O . VAL A 1 168 ? 10.601 6.563 3.887 1.00 94.19 168 VAL A O 1
ATOM 1271 N N . PHE A 1 169 ? 10.598 6.901 1.669 1.00 94.75 169 PHE A N 1
ATOM 1272 C CA . PHE A 1 169 ? 12.050 6.981 1.494 1.00 94.75 169 PHE A CA 1
ATOM 1273 C C . PHE A 1 169 ? 12.532 8.405 1.196 1.00 94.75 169 PHE A C 1
ATOM 1275 O O . PHE A 1 169 ? 13.601 8.593 0.610 1.00 94.75 169 PHE A O 1
ATOM 1282 N N . PHE A 1 170 ? 11.777 9.421 1.619 1.00 93.25 170 PHE A N 1
ATOM 1283 C CA . PHE A 1 170 ? 12.164 10.812 1.426 1.00 93.25 170 PHE A CA 1
ATOM 1284 C C . PHE A 1 170 ? 13.579 11.091 1.967 1.00 93.25 170 PHE A C 1
ATOM 1286 O O . PHE A 1 170 ? 13.895 10.805 3.122 1.00 93.25 170 PHE A O 1
ATOM 1293 N N . GLY A 1 171 ? 14.444 11.648 1.114 1.00 92.06 171 GLY A N 1
ATOM 1294 C CA . GLY A 1 171 ? 15.848 11.940 1.432 1.00 92.06 171 GLY A CA 1
ATOM 1295 C C . GLY A 1 171 ? 16.806 10.742 1.365 1.00 92.06 171 GLY A C 1
ATOM 1296 O O . GLY A 1 171 ? 18.015 10.940 1.469 1.00 92.06 171 GLY A O 1
ATOM 1297 N N . ASP A 1 172 ? 16.310 9.523 1.142 1.00 94.12 172 ASP A N 1
ATOM 1298 C CA . ASP A 1 172 ? 17.114 8.301 1.037 1.00 94.12 172 ASP A CA 1
ATOM 1299 C C . ASP A 1 172 ? 17.324 7.901 -0.430 1.00 94.12 172 ASP A C 1
ATOM 1301 O O . ASP A 1 172 ? 16.744 6.947 -0.958 1.00 94.12 172 ASP A O 1
ATOM 1305 N N . THR A 1 173 ? 18.173 8.663 -1.125 1.00 93.69 173 THR A N 1
ATOM 1306 C CA . THR A 1 173 ? 18.462 8.422 -2.546 1.00 93.69 173 THR A CA 1
ATOM 1307 C C . THR A 1 173 ? 19.011 7.017 -2.792 1.00 93.69 173 THR A C 1
ATOM 1309 O O . THR A 1 173 ? 18.731 6.437 -3.839 1.00 93.69 173 THR A O 1
ATOM 1312 N N . ARG A 1 174 ? 19.765 6.437 -1.844 1.00 93.81 174 ARG A N 1
ATOM 1313 C CA . ARG A 1 174 ? 20.344 5.099 -2.021 1.00 93.81 174 ARG A CA 1
ATOM 1314 C C . ARG A 1 174 ? 19.269 4.018 -2.000 1.00 93.81 174 ARG A C 1
ATOM 1316 O O . ARG A 1 174 ? 19.300 3.154 -2.874 1.00 93.81 174 ARG A O 1
ATOM 1323 N N . ALA A 1 175 ? 18.315 4.082 -1.071 1.00 94.62 175 ALA A N 1
ATOM 1324 C CA . ALA A 1 175 ? 17.179 3.163 -1.074 1.00 94.62 175 ALA A CA 1
ATOM 1325 C C . ALA A 1 175 ? 16.377 3.277 -2.378 1.00 94.62 175 ALA A C 1
ATOM 1327 O O . ALA A 1 175 ? 16.026 2.267 -2.982 1.00 94.62 175 ALA A O 1
ATOM 1328 N N . MET A 1 176 ? 16.157 4.501 -2.866 1.00 96.25 176 MET A N 1
ATOM 1329 C CA . MET A 1 176 ? 15.428 4.719 -4.117 1.00 96.25 176 MET A CA 1
ATOM 1330 C C . MET A 1 176 ? 16.174 4.213 -5.358 1.00 96.25 176 MET A C 1
ATOM 1332 O O . MET A 1 176 ? 15.522 3.737 -6.287 1.00 96.25 176 MET A O 1
ATOM 1336 N N . ILE A 1 177 ? 17.511 4.278 -5.379 1.00 95.88 177 ILE A N 1
ATOM 1337 C CA . ILE A 1 177 ? 18.344 3.670 -6.432 1.00 95.88 177 ILE A CA 1
ATOM 1338 C C . ILE A 1 177 ? 18.134 2.154 -6.463 1.00 95.88 177 ILE A C 1
ATOM 1340 O O . ILE A 1 177 ? 17.919 1.596 -7.539 1.00 95.88 177 ILE A O 1
ATOM 1344 N N . ASP A 1 178 ? 18.160 1.506 -5.296 1.00 95.44 178 ASP A N 1
ATOM 1345 C CA . ASP A 1 178 ? 17.989 0.056 -5.182 1.00 95.44 178 ASP A CA 1
ATOM 1346 C C . ASP A 1 178 ? 16.572 -0.383 -5.585 1.00 95.44 178 ASP A C 1
ATOM 1348 O O . ASP A 1 178 ? 16.410 -1.263 -6.430 1.00 95.44 178 ASP A O 1
ATOM 1352 N N . ILE A 1 179 ? 15.549 0.304 -5.065 1.00 95.88 179 ILE A N 1
ATOM 1353 C CA . ILE A 1 179 ? 14.128 0.046 -5.348 1.00 95.88 179 ILE A CA 1
ATOM 1354 C C . ILE A 1 179 ? 13.802 0.200 -6.837 1.00 95.88 179 ILE A C 1
ATOM 1356 O O . ILE A 1 179 ? 13.055 -0.600 -7.395 1.00 95.88 179 ILE A O 1
ATOM 1360 N N . LEU A 1 180 ? 14.348 1.227 -7.492 1.00 96.44 180 LEU A N 1
ATOM 1361 C CA . LEU A 1 180 ? 14.155 1.447 -8.927 1.00 96.44 180 LEU A CA 1
ATOM 1362 C C . LEU A 1 180 ? 15.102 0.630 -9.807 1.00 96.44 180 LEU A C 1
ATOM 1364 O O . LEU A 1 180 ? 15.060 0.769 -11.033 1.00 96.44 180 LEU A O 1
ATOM 1368 N N . ARG A 1 181 ? 15.978 -0.177 -9.199 1.00 96.44 181 ARG A N 1
ATOM 1369 C CA . ARG A 1 181 ? 17.018 -0.935 -9.898 1.00 96.44 181 ARG A CA 1
ATOM 1370 C C . ARG A 1 181 ? 17.829 -0.046 -10.845 1.00 96.44 181 ARG A C 1
ATOM 1372 O O . ARG A 1 181 ? 18.186 -0.467 -11.932 1.00 96.44 181 ARG A O 1
ATOM 1379 N N . ALA A 1 182 ? 18.104 1.199 -10.455 1.00 96.19 182 ALA A N 1
ATOM 1380 C CA . ALA A 1 182 ? 18.691 2.203 -11.350 1.00 96.19 182 ALA A CA 1
ATOM 1381 C C . ALA A 1 182 ? 20.162 1.914 -11.727 1.00 96.19 182 ALA A C 1
ATOM 1383 O O . ALA A 1 182 ? 20.718 2.566 -12.605 1.00 96.19 182 ALA A O 1
ATOM 1384 N N . GLU A 1 183 ? 20.810 0.960 -11.055 1.00 95.00 183 GLU A N 1
ATOM 1385 C CA . GLU A 1 183 ? 22.146 0.461 -11.417 1.00 95.00 183 GLU A CA 1
ATOM 1386 C C . GLU A 1 183 ? 22.086 -0.684 -12.449 1.00 95.00 183 GLU A C 1
ATOM 1388 O O . GLU A 1 183 ? 23.111 -1.035 -13.034 1.00 95.00 183 GLU A O 1
ATOM 1393 N N . ASP A 1 184 ? 20.902 -1.254 -12.705 1.00 95.94 184 ASP A N 1
ATOM 1394 C CA . ASP A 1 184 ? 20.696 -2.261 -13.743 1.00 95.94 184 ASP A CA 1
ATOM 1395 C C . ASP A 1 184 ? 20.551 -1.588 -15.115 1.00 95.94 184 ASP A C 1
ATOM 1397 O O . ASP A 1 184 ? 19.715 -0.706 -15.312 1.00 95.94 184 ASP A O 1
ATOM 1401 N N . VAL A 1 185 ? 21.337 -2.037 -16.095 1.00 94.00 185 VAL A N 1
ATOM 1402 C CA . VAL A 1 185 ? 21.333 -1.498 -17.466 1.00 94.00 185 VAL A CA 1
ATOM 1403 C C . VAL A 1 185 ? 19.978 -1.630 -18.169 1.00 94.00 185 VAL A C 1
ATOM 1405 O O . VAL A 1 185 ? 19.688 -0.887 -19.105 1.00 94.00 185 VAL A O 1
ATOM 1408 N N . ALA A 1 186 ? 19.154 -2.590 -17.751 1.00 94.62 186 ALA A N 1
ATOM 1409 C CA . ALA A 1 186 ? 17.830 -2.824 -18.299 1.00 94.62 186 ALA A CA 1
ATOM 1410 C C . ALA A 1 186 ? 16.730 -2.028 -17.578 1.00 94.62 186 ALA A C 1
ATOM 1412 O O . ALA A 1 186 ? 15.568 -2.109 -17.994 1.00 94.62 186 ALA A O 1
ATOM 1413 N N . SER A 1 187 ? 17.060 -1.291 -16.512 1.00 96.62 187 SER A N 1
ATOM 1414 C CA . SER A 1 187 ? 16.118 -0.398 -15.845 1.00 96.62 187 SER A CA 1
ATOM 1415 C C . SER A 1 187 ? 15.813 0.823 -16.719 1.00 96.62 187 SER A C 1
ATOM 1417 O O . SER A 1 187 ? 16.693 1.338 -17.411 1.00 96.62 187 SER A O 1
ATOM 1419 N N . PRO A 1 188 ? 14.569 1.340 -16.693 1.00 96.31 188 PRO A N 1
ATOM 1420 C CA . PRO A 1 188 ? 14.260 2.633 -17.300 1.00 96.31 188 PRO A CA 1
ATOM 1421 C C . PRO A 1 188 ? 14.898 3.817 -16.551 1.00 96.31 188 PRO A C 1
ATOM 1423 O O . PRO A 1 188 ? 14.837 4.946 -17.042 1.00 96.31 188 PRO A O 1
ATOM 1426 N N . TYR A 1 189 ? 15.477 3.581 -15.372 1.00 96.75 189 TYR A N 1
ATOM 1427 C CA . TYR A 1 189 ? 16.195 4.570 -14.578 1.00 96.75 189 TYR A CA 1
ATOM 1428 C C . TYR A 1 189 ? 17.698 4.290 -14.598 1.00 96.75 189 TYR A C 1
ATOM 1430 O O . TYR A 1 189 ? 18.122 3.142 -14.665 1.00 96.75 189 TYR A O 1
ATOM 1438 N N . SER A 1 190 ? 18.498 5.344 -14.488 1.00 96.50 190 SER A N 1
ATOM 1439 C CA . SER A 1 190 ? 19.948 5.283 -14.336 1.00 96.50 190 SER A CA 1
ATOM 1440 C C . SER A 1 190 ? 20.417 6.143 -13.164 1.00 96.50 190 SER A C 1
ATOM 1442 O O . SER A 1 190 ? 19.682 6.999 -12.660 1.00 96.50 190 SER A O 1
ATOM 1444 N N . VAL A 1 191 ? 21.651 5.920 -12.717 1.00 96.50 191 VAL A N 1
ATOM 1445 C CA . VAL A 1 191 ? 22.304 6.745 -11.693 1.00 96.50 191 VAL A CA 1
ATOM 1446 C C . VAL A 1 191 ? 23.340 7.649 -12.348 1.00 96.50 191 VAL A C 1
ATOM 1448 O O . VAL A 1 191 ? 24.211 7.187 -13.082 1.00 96.50 191 VAL A O 1
ATOM 1451 N N . GLU A 1 192 ? 23.257 8.943 -12.060 1.00 94.62 192 GLU A N 1
ATOM 1452 C CA . GLU A 1 192 ? 24.316 9.906 -12.337 1.00 94.62 192 GLU A CA 1
ATOM 1453 C C . GLU A 1 192 ? 25.046 10.218 -11.031 1.00 94.62 192 GLU A C 1
ATOM 1455 O O . GLU A 1 192 ? 24.427 10.620 -10.043 1.00 94.62 192 GLU A O 1
ATOM 1460 N N . GLU A 1 193 ? 26.362 10.037 -11.025 1.00 93.19 193 GLU A N 1
ATOM 1461 C CA . GLU A 1 193 ? 27.216 10.355 -9.885 1.00 93.19 193 GLU A CA 1
ATOM 1462 C C . GLU A 1 193 ? 28.090 11.564 -10.199 1.00 93.19 193 GLU A C 1
ATOM 1464 O O . GLU A 1 193 ? 28.653 11.692 -11.288 1.00 93.19 193 GLU A O 1
ATOM 1469 N N . SER A 1 194 ? 28.211 12.467 -9.232 1.00 92.69 194 SER A N 1
ATOM 1470 C CA . SER A 1 194 ? 29.041 13.661 -9.349 1.00 92.69 194 SER A CA 1
ATOM 1471 C C . SER A 1 194 ? 29.618 14.059 -7.994 1.00 92.69 194 SER A C 1
ATOM 1473 O O . SER A 1 194 ? 29.307 13.467 -6.962 1.00 92.69 194 SER A O 1
ATOM 1475 N N . VAL A 1 195 ? 30.476 15.077 -7.989 1.00 92.75 195 VAL A N 1
ATOM 1476 C CA . VAL A 1 195 ? 31.039 15.656 -6.768 1.00 92.75 195 VAL A CA 1
ATOM 1477 C C . VAL A 1 195 ? 30.513 17.074 -6.614 1.00 92.75 195 VAL A C 1
ATOM 1479 O O . VAL A 1 195 ? 30.767 17.939 -7.451 1.00 92.75 195 VAL A O 1
ATOM 1482 N N . PHE A 1 196 ? 29.817 17.331 -5.510 1.00 90.38 196 PHE A N 1
ATOM 1483 C CA . PHE A 1 196 ? 29.326 18.654 -5.148 1.00 90.38 196 PHE A CA 1
ATOM 1484 C C . PHE A 1 196 ? 29.852 19.038 -3.766 1.00 90.38 196 PHE A C 1
ATOM 1486 O O . PHE A 1 196 ? 29.722 18.280 -2.812 1.00 90.38 196 PHE A O 1
ATOM 1493 N N . ALA A 1 197 ? 30.495 20.205 -3.661 1.00 91.69 197 ALA A N 1
ATOM 1494 C CA . ALA A 1 197 ? 31.123 20.681 -2.422 1.00 91.69 197 ALA A CA 1
ATOM 1495 C C . ALA A 1 197 ? 32.080 19.658 -1.756 1.00 91.69 197 ALA A C 1
ATOM 1497 O O . ALA A 1 197 ? 32.196 19.603 -0.535 1.00 91.69 197 ALA A O 1
ATOM 1498 N N . GLY A 1 198 ? 32.771 18.842 -2.562 1.00 90.00 198 GLY A N 1
ATOM 1499 C CA . GLY A 1 198 ? 33.687 17.804 -2.073 1.00 90.00 198 GLY A CA 1
ATOM 1500 C C . GLY A 1 198 ? 33.004 16.533 -1.554 1.00 90.00 198 GLY A C 1
ATOM 1501 O O . GLY A 1 198 ? 33.694 15.655 -1.043 1.00 90.00 198 GLY A O 1
ATOM 1502 N N . GLN A 1 199 ? 31.682 16.414 -1.692 1.00 88.62 199 GLN A N 1
ATOM 1503 C 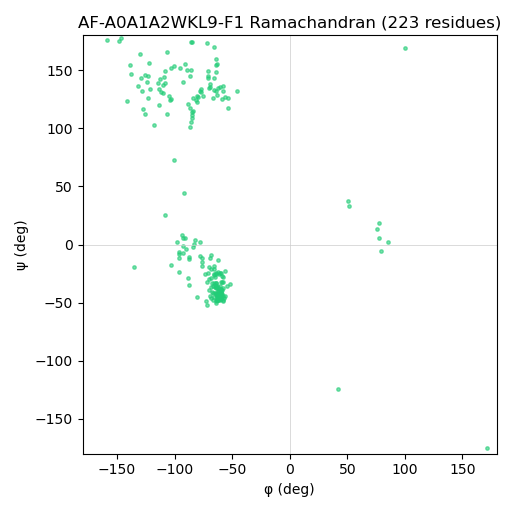CA . GLN A 1 199 ? 30.916 15.213 -1.366 1.00 88.62 199 GLN A CA 1
ATOM 1504 C C . GLN A 1 199 ? 30.437 14.523 -2.643 1.00 88.62 199 GLN A C 1
ATOM 1506 O O . GLN A 1 199 ? 29.997 15.187 -3.585 1.00 88.62 199 GLN A O 1
ATOM 1511 N N . SER A 1 200 ? 30.506 13.191 -2.667 1.00 89.50 200 SER A N 1
ATOM 1512 C CA . SER A 1 200 ? 29.861 12.403 -3.716 1.00 89.50 200 SER A CA 1
ATOM 1513 C C . SER A 1 200 ? 28.349 12.537 -3.585 1.00 89.50 200 SER A C 1
ATOM 1515 O O . SER A 1 200 ? 27.787 12.295 -2.516 1.00 89.50 200 SER A O 1
ATOM 1517 N N . VAL A 1 201 ? 27.703 12.929 -4.674 1.00 90.69 201 VAL A N 1
ATOM 1518 C CA . VAL A 1 201 ? 26.252 13.025 -4.785 1.00 90.69 201 VAL A CA 1
ATOM 1519 C C . VAL A 1 201 ? 25.795 12.126 -5.922 1.00 90.69 201 VAL A C 1
ATOM 1521 O O . VAL A 1 201 ? 26.371 12.148 -7.009 1.00 90.69 201 VAL A O 1
ATOM 1524 N N . SER A 1 202 ? 24.748 11.351 -5.667 1.00 92.50 202 SER A N 1
ATOM 1525 C CA . SER A 1 202 ? 24.111 10.505 -6.673 1.00 92.50 202 SER A CA 1
ATOM 1526 C C . SER A 1 202 ? 22.714 11.041 -6.951 1.00 92.50 202 SER A C 1
ATOM 1528 O O . SER A 1 202 ? 22.014 11.496 -6.041 1.00 92.50 202 SER A O 1
ATOM 1530 N N . ARG A 1 203 ? 22.298 10.991 -8.212 1.00 92.75 203 ARG A N 1
ATOM 1531 C CA . ARG A 1 203 ? 20.965 11.387 -8.660 1.00 92.75 203 ARG A CA 1
ATOM 1532 C C . ARG A 1 203 ? 20.392 10.304 -9.559 1.00 92.75 203 ARG A C 1
ATOM 1534 O O . ARG A 1 203 ? 21.071 9.810 -10.450 1.00 92.75 203 ARG A O 1
ATOM 1541 N N . ILE A 1 204 ? 19.119 9.983 -9.354 1.00 94.50 204 ILE A N 1
ATOM 1542 C CA . ILE A 1 204 ? 18.376 9.109 -10.261 1.00 94.50 204 ILE A CA 1
ATOM 1543 C C . ILE A 1 204 ? 17.931 9.932 -11.472 1.00 94.50 204 ILE A C 1
ATOM 1545 O O . ILE A 1 204 ? 17.306 10.988 -11.324 1.00 94.50 204 ILE A O 1
ATOM 1549 N N . VAL A 1 205 ? 18.254 9.444 -12.664 1.00 94.69 205 VAL A N 1
ATOM 1550 C CA . VAL A 1 205 ? 17.846 10.003 -13.953 1.00 94.69 205 VAL A CA 1
ATOM 1551 C C . VAL A 1 205 ? 16.927 8.999 -14.635 1.00 94.69 205 VAL A C 1
ATOM 1553 O O . VAL A 1 205 ? 17.148 7.797 -14.579 1.00 94.69 205 VAL A O 1
ATOM 1556 N N . GLY A 1 206 ? 15.859 9.470 -15.264 1.00 91.81 206 GLY A N 1
ATOM 1557 C CA . GLY A 1 206 ? 14.926 8.594 -15.959 1.00 91.81 206 GLY A CA 1
ATOM 1558 C C . GLY A 1 206 ? 13.683 9.339 -16.423 1.00 91.81 206 GLY A C 1
ATOM 1559 O O . GLY A 1 206 ? 13.603 10.566 -16.293 1.00 91.81 206 GLY A O 1
ATOM 1560 N N . PRO A 1 207 ? 12.709 8.621 -16.993 1.00 91.44 207 PRO A N 1
ATOM 1561 C CA . PRO A 1 207 ? 11.500 9.233 -17.505 1.00 91.44 207 PRO A CA 1
ATOM 1562 C C . PRO A 1 207 ? 10.626 9.767 -16.363 1.00 91.44 207 PRO A C 1
ATOM 1564 O O . PRO A 1 207 ? 10.403 9.100 -15.354 1.00 91.44 207 PRO A O 1
ATOM 1567 N N . ASN A 1 208 ? 10.055 10.959 -16.564 1.00 84.19 208 ASN A N 1
ATOM 1568 C CA . ASN A 1 208 ? 9.056 11.526 -15.648 1.00 84.19 208 ASN A CA 1
ATOM 1569 C C . ASN A 1 208 ? 7.756 10.702 -15.625 1.00 84.19 208 ASN A C 1
ATOM 1571 O O . ASN A 1 208 ? 7.001 10.751 -14.658 1.00 84.19 208 ASN A O 1
ATOM 1575 N N . ARG A 1 209 ? 7.467 9.983 -16.717 1.00 88.44 209 ARG A N 1
ATOM 1576 C CA . ARG A 1 209 ? 6.345 9.051 -16.858 1.00 88.44 209 ARG A CA 1
ATOM 1577 C C . ARG A 1 209 ? 6.811 7.845 -17.658 1.00 88.44 209 ARG A C 1
ATOM 1579 O O . ARG A 1 209 ? 7.286 8.022 -18.775 1.00 88.44 209 ARG A O 1
ATOM 1586 N N . LEU A 1 210 ? 6.666 6.658 -17.079 1.00 94.69 210 LEU A N 1
ATOM 1587 C CA . LEU A 1 210 ? 6.906 5.400 -17.779 1.00 94.69 210 LEU A CA 1
ATOM 1588 C C . LEU A 1 210 ? 5.793 5.157 -18.802 1.00 94.69 210 LEU A C 1
ATOM 1590 O O . LEU A 1 210 ? 4.644 5.545 -18.579 1.00 94.69 210 LEU A O 1
ATOM 1594 N N . ASP A 1 211 ? 6.122 4.483 -19.896 1.00 96.00 211 ASP A N 1
ATOM 1595 C CA . ASP A 1 211 ? 5.122 3.768 -20.685 1.00 96.00 211 ASP A CA 1
ATOM 1596 C C . ASP A 1 211 ? 4.877 2.353 -20.120 1.00 96.00 211 ASP A C 1
ATOM 1598 O O . ASP A 1 211 ? 5.533 1.898 -19.177 1.00 96.00 211 ASP A O 1
ATOM 1602 N N . GLY A 1 212 ? 3.896 1.644 -20.681 1.00 95.44 212 GLY A N 1
ATOM 1603 C CA . GLY A 1 212 ? 3.513 0.322 -20.187 1.00 95.44 212 GLY A CA 1
ATOM 1604 C C . GLY A 1 212 ? 4.557 -0.778 -20.416 1.00 95.44 212 GLY A C 1
ATOM 1605 O O . GLY A 1 212 ? 4.506 -1.795 -19.731 1.00 95.44 212 GLY A O 1
ATOM 1606 N N . GLU A 1 213 ? 5.485 -0.618 -21.363 1.00 95.44 213 GLU A N 1
ATOM 1607 C CA . GLU A 1 213 ? 6.582 -1.576 -21.570 1.00 95.44 213 GLU A CA 1
ATOM 1608 C C . GLU A 1 213 ? 7.705 -1.336 -20.568 1.00 95.44 213 GLU A C 1
ATOM 1610 O O . GLU A 1 213 ? 8.168 -2.277 -19.922 1.00 95.44 213 GLU A O 1
ATOM 1615 N N . GLN A 1 214 ? 8.081 -0.072 -20.378 1.00 97.00 214 GLN A N 1
ATOM 1616 C CA . GLN A 1 214 ? 9.063 0.341 -19.382 1.00 97.00 214 GLN A CA 1
ATOM 1617 C C . GLN A 1 214 ? 8.624 -0.044 -17.968 1.00 97.00 214 GLN A C 1
ATOM 1619 O O . GLN A 1 214 ? 9.430 -0.564 -17.198 1.00 97.00 214 GLN A O 1
ATOM 1624 N N . LEU A 1 215 ? 7.344 0.161 -17.631 1.00 98.00 215 LEU A N 1
ATOM 1625 C CA . LEU A 1 215 ? 6.813 -0.245 -16.332 1.00 98.00 215 LEU A CA 1
ATOM 1626 C C . LEU A 1 215 ? 6.869 -1.762 -16.144 1.00 98.00 215 LEU A C 1
ATOM 1628 O O . LEU A 1 215 ? 7.328 -2.224 -15.104 1.00 98.00 215 LEU A O 1
ATOM 1632 N N . TYR A 1 216 ? 6.425 -2.541 -17.134 1.00 97.94 216 TYR A N 1
ATOM 1633 C CA . TYR A 1 216 ? 6.496 -3.997 -17.029 1.00 97.94 216 TYR A CA 1
ATOM 1634 C C . TYR A 1 216 ? 7.939 -4.462 -16.816 1.00 97.94 216 TYR A C 1
ATOM 1636 O O . TYR A 1 216 ? 8.198 -5.285 -15.940 1.00 97.94 216 TYR A O 1
ATOM 1644 N N . ARG A 1 217 ? 8.889 -3.895 -17.574 1.00 97.25 217 ARG A N 1
ATOM 1645 C CA . ARG A 1 217 ? 10.311 -4.219 -17.432 1.00 97.25 217 ARG A CA 1
ATOM 1646 C C . ARG A 1 217 ? 10.832 -3.903 -16.034 1.00 97.25 217 ARG A C 1
ATOM 1648 O O . ARG A 1 217 ? 11.523 -4.728 -15.449 1.00 97.25 217 ARG A O 1
ATOM 1655 N N . LEU A 1 218 ? 10.486 -2.737 -15.496 1.00 97.94 218 LEU A N 1
ATOM 1656 C CA . LEU A 1 218 ? 10.868 -2.353 -14.142 1.00 97.94 218 LEU A CA 1
ATOM 1657 C C . LEU A 1 218 ? 10.305 -3.321 -13.096 1.00 97.94 218 LEU A C 1
ATOM 1659 O O . LEU A 1 218 ? 11.04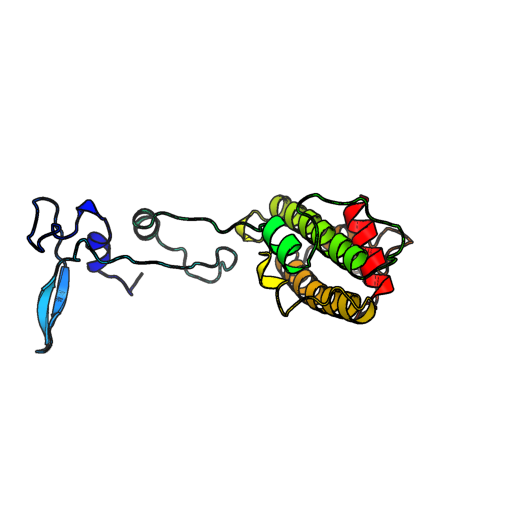8 -3.783 -12.238 1.00 97.94 218 LEU A O 1
ATOM 1663 N N . LEU A 1 219 ? 9.015 -3.656 -13.179 1.00 98.06 219 LEU A N 1
ATOM 1664 C CA . LEU A 1 219 ? 8.378 -4.596 -12.253 1.00 98.06 219 LEU A CA 1
ATOM 1665 C C . LEU A 1 219 ? 9.015 -5.988 -12.332 1.00 98.06 219 LEU A C 1
ATOM 1667 O O . LEU A 1 219 ? 9.248 -6.603 -11.298 1.00 98.06 219 LEU A O 1
ATOM 1671 N N . PHE A 1 220 ? 9.355 -6.452 -13.537 1.00 97.50 220 PHE A N 1
ATOM 1672 C CA . PHE A 1 220 ? 10.099 -7.696 -13.731 1.00 97.50 220 PHE A CA 1
ATOM 1673 C C . PHE A 1 220 ? 11.448 -7.668 -12.991 1.00 97.50 220 PHE A C 1
ATOM 1675 O O . PHE A 1 220 ? 11.734 -8.576 -12.219 1.00 97.50 220 PHE A O 1
ATOM 1682 N N . LEU A 1 221 ? 12.237 -6.598 -13.150 1.00 97.12 221 LEU A N 1
ATOM 1683 C CA . LEU A 1 221 ? 13.535 -6.439 -12.473 1.00 97.12 221 LEU A CA 1
ATOM 1684 C C . LEU A 1 221 ? 13.418 -6.316 -10.947 1.00 97.12 221 LEU A C 1
ATOM 1686 O O . LEU A 1 221 ? 14.306 -6.750 -10.219 1.00 97.12 221 LEU A O 1
ATOM 1690 N N . ILE A 1 222 ? 12.342 -5.703 -10.449 1.00 97.00 222 ILE A N 1
ATOM 1691 C CA . ILE A 1 222 ? 12.073 -5.616 -9.008 1.00 97.00 222 ILE A CA 1
ATOM 1692 C C . ILE A 1 222 ? 11.832 -7.010 -8.419 1.00 97.00 222 ILE A C 1
ATOM 1694 O O . ILE A 1 222 ? 12.209 -7.255 -7.279 1.00 97.00 222 ILE A O 1
ATOM 1698 N N . VAL A 1 223 ? 11.201 -7.908 -9.175 1.00 96.06 223 VAL A N 1
ATOM 1699 C CA . VAL A 1 223 ? 10.810 -9.240 -8.699 1.00 96.06 223 VAL A CA 1
ATOM 1700 C C . VAL A 1 223 ? 11.913 -10.285 -8.871 1.00 96.06 223 VAL A C 1
ATOM 1702 O O . VAL A 1 223 ? 12.033 -11.165 -8.025 1.00 96.06 223 VAL A O 1
ATOM 1705 N N . ASP A 1 224 ? 12.712 -10.198 -9.935 1.00 87.56 224 ASP A N 1
ATOM 1706 C CA . ASP A 1 224 ? 13.759 -11.181 -10.276 1.00 87.56 224 ASP A CA 1
ATOM 1707 C C . ASP A 1 224 ? 15.053 -11.046 -9.435 1.00 87.56 224 ASP A C 1
ATOM 1709 O O . ASP A 1 224 ? 16.025 -11.765 -9.655 1.00 87.56 224 ASP A O 1
ATOM 1713 N N . SER A 1 225 ? 15.085 -10.114 -8.478 1.00 66.94 225 SER A N 1
ATOM 1714 C CA . SER A 1 225 ? 16.265 -9.755 -7.673 1.00 66.94 225 SER A CA 1
ATOM 1715 C C . SER A 1 225 ? 16.464 -10.571 -6.399 1.00 66.94 225 SER A C 1
ATOM 1717 O O . SER A 1 225 ? 15.456 -10.767 -5.679 1.00 66.94 225 SER A O 1
#

Sequence (225 aa):
MAAFGSALVGLDADKRLGLEGEPVPTTQQFELLGDEGTSELFALPADVYVLAAMNEADTSVEPLDVAFLRRFAPYRLEPQPTVLRAHLGLPGSQAALKDKPENSLDVYEALVQGWEVLNKAILLARGGAYQLGHGALMHRAASQSSMAAAKEYALEAWATIRGHLDEVFFGDTRAMIDILRAEDVASPYSVEESVFAGQSVSRIVGPNRLDGEQLYRLLFLIVDS

Radius of gyration: 25.07 Å; Cα contacts (8 Å, |Δi|>4): 278; chains: 1; bounding box: 65×42×65 Å

Foldseek 3Di:
DPPCPQVLLLLALQQAAPQVRHDDPNHDWDWDQDPVRDTDTDHHHNPDDDDDDDQLVDPVDDPDDPSNVVSDDDDDDAADLQVLCVQQVHDSDQDDADLFDPFLNSLSSLLSLLLVLLQVVLCVPPRRSLRDHSVLLPPDRHDRHDNQSSLVSSQSSVVSVVVSCCVSCPPPVVSVCVSQVQVDPQAQKHWDWDADPNDIDIDIDGDPGDGSGNSSNSSNVSNVD

Secondary structure (DSSP, 8-state):
-TTTGGGGGGGSGGGS--TTS---TT---EEEE-TTS-EEEE---TT--------SS-TTS-PPPHHHHTTS--------HHHHHHHHT--SSPPPPPSS-SSHHHHHHHHHHHHHHHHHHHHHHT-GGG---GGGG-SSPPPSS-HHHHHHHHHHHHHHHHHHHHHHTTT-HHHHHHHTTTTSTTSS-EEEEEEETTEEEEEEE--SS--HHHHHHHHHHHH--